Protein AF-A0A8H5Z9W5-F1 (afdb_monomer)

Nearest PDB structures (foldseek):
  5or6-assembly1_A  TM=2.231E-01  e=4.286E-01  Arabidopsis thaliana
  5zch-assembly2_D  TM=1.688E-01  e=6.849E-01  Oryza sativa Japonica Group

Structure (mmCIF, N/CA/C/O backbone):
data_AF-A0A8H5Z9W5-F1
#
_entry.id   AF-A0A8H5Z9W5-F1
#
loop_
_atom_site.group_PDB
_atom_site.id
_atom_site.type_symbol
_atom_site.label_atom_id
_atom_site.label_alt_id
_atom_site.label_comp_id
_atom_site.label_asym_id
_atom_site.label_entity_id
_atom_site.label_seq_id
_atom_site.pdbx_PDB_ins_code
_atom_site.Cartn_x
_atom_site.Cartn_y
_atom_site.Cartn_z
_atom_site.occupancy
_atom_site.B_iso_or_equiv
_atom_site.auth_seq_id
_atom_site.auth_comp_id
_atom_site.auth_asym_id
_atom_site.auth_atom_id
_atom_site.pdbx_PDB_model_num
ATOM 1 N N . ILE A 1 1 ? 26.592 30.871 38.970 1.00 37.81 1 ILE A N 1
ATOM 2 C CA . ILE A 1 1 ? 26.339 29.811 37.970 1.00 37.81 1 ILE A CA 1
ATOM 3 C C . ILE A 1 1 ? 24.846 29.545 38.031 1.00 37.81 1 ILE A C 1
ATOM 5 O O . ILE A 1 1 ? 24.392 28.977 39.015 1.00 37.81 1 ILE A O 1
ATOM 9 N N . SER A 1 2 ? 24.092 30.091 37.081 1.00 35.56 2 SER A N 1
ATOM 10 C CA . SER A 1 2 ? 22.647 29.867 36.955 1.00 35.56 2 SER A CA 1
ATOM 11 C C . SER A 1 2 ? 22.430 28.723 35.964 1.00 35.56 2 SER A C 1
ATOM 13 O O . SER A 1 2 ? 23.105 28.729 34.932 1.00 35.56 2 SER A O 1
ATOM 15 N N . PRO A 1 3 ? 21.540 27.755 36.228 1.00 44.38 3 PRO A N 1
ATOM 16 C CA . PRO A 1 3 ? 21.129 26.809 35.208 1.00 44.38 3 PRO A CA 1
ATOM 17 C C . PRO A 1 3 ? 20.061 27.485 34.345 1.00 44.38 3 PRO A C 1
ATOM 19 O O . PRO A 1 3 ? 18.983 27.827 34.822 1.00 44.38 3 PRO A O 1
ATOM 22 N N . THR A 1 4 ? 20.398 27.748 33.087 1.00 42.62 4 THR A N 1
ATOM 23 C CA . THR A 1 4 ? 19.441 28.201 32.079 1.00 42.62 4 THR A CA 1
ATOM 24 C C . THR A 1 4 ? 18.595 27.002 31.664 1.00 42.62 4 THR A C 1
ATOM 26 O O . THR A 1 4 ? 19.113 26.061 31.059 1.00 42.62 4 THR A O 1
ATOM 29 N N . ASP A 1 5 ? 17.308 27.043 32.007 1.00 38.12 5 ASP A N 1
ATOM 30 C CA . ASP A 1 5 ? 16.298 26.094 31.550 1.00 38.12 5 ASP A CA 1
ATOM 31 C C . ASP A 1 5 ? 16.303 26.014 30.021 1.00 38.12 5 ASP A C 1
ATOM 33 O O . ASP A 1 5 ? 16.057 26.986 29.302 1.00 38.12 5 ASP A O 1
ATOM 37 N N . SER A 1 6 ? 16.616 24.821 29.529 1.00 40.47 6 SER A N 1
ATOM 38 C CA . SER A 1 6 ? 16.527 24.470 28.121 1.00 40.47 6 SER A CA 1
ATOM 39 C C . SER A 1 6 ? 15.067 24.167 27.799 1.00 40.47 6 SER A C 1
ATOM 41 O O . SER A 1 6 ? 14.609 23.043 27.982 1.00 40.47 6 SER A O 1
ATOM 43 N N . ASN A 1 7 ? 14.329 25.167 27.314 1.00 42.28 7 ASN A N 1
ATOM 44 C CA . ASN A 1 7 ? 13.066 24.935 26.613 1.00 42.28 7 ASN A CA 1
ATOM 45 C C . ASN A 1 7 ? 13.372 24.250 25.271 1.00 42.28 7 ASN A C 1
ATOM 47 O O . ASN A 1 7 ? 13.506 24.902 24.236 1.00 42.28 7 ASN A O 1
ATOM 51 N N . LEU A 1 8 ? 13.527 22.926 25.303 1.00 38.31 8 LEU A N 1
ATOM 52 C CA . LEU A 1 8 ? 13.390 22.086 24.118 1.00 38.31 8 LEU A CA 1
ATOM 53 C C . LEU A 1 8 ? 11.927 22.172 23.658 1.00 38.31 8 LEU A C 1
ATOM 55 O O . LEU A 1 8 ? 11.036 21.997 24.492 1.00 38.31 8 LEU A O 1
ATOM 59 N N . PRO A 1 9 ? 11.647 22.442 22.371 1.00 37.47 9 PRO A N 1
ATOM 60 C CA . PRO A 1 9 ? 10.286 22.362 21.870 1.00 37.47 9 PRO A CA 1
ATOM 61 C C . PRO A 1 9 ? 9.789 20.933 22.081 1.00 37.47 9 PRO A C 1
ATOM 63 O O . PRO A 1 9 ? 10.407 19.970 21.624 1.00 37.47 9 PRO A O 1
ATOM 66 N N . THR A 1 10 ? 8.687 20.808 22.814 1.00 37.19 10 THR A N 1
ATOM 67 C CA . THR A 1 10 ? 7.914 19.580 22.937 1.00 37.19 10 THR A CA 1
ATOM 68 C C . THR A 1 10 ? 7.658 19.042 21.535 1.00 37.19 10 THR A C 1
ATOM 70 O O . THR A 1 10 ? 7.030 19.708 20.711 1.00 37.19 10 THR A O 1
ATOM 73 N N . VAL A 1 11 ? 8.185 17.848 21.252 1.00 42.19 11 VAL A N 1
ATOM 74 C CA . VAL A 1 11 ? 7.824 17.066 20.069 1.00 42.19 11 VAL A CA 1
ATOM 75 C C . VAL A 1 11 ? 6.311 16.897 20.138 1.00 42.19 11 VAL A C 1
ATOM 77 O O . VAL A 1 11 ? 5.811 16.181 21.000 1.00 42.19 11 VAL A O 1
ATOM 80 N N . GLN A 1 12 ? 5.575 17.639 19.311 1.00 46.12 12 GLN A N 1
ATOM 81 C CA . GLN A 1 12 ? 4.134 17.461 19.201 1.00 46.12 12 GLN A CA 1
ATOM 82 C C . GLN A 1 12 ? 3.901 16.022 18.743 1.00 46.12 12 GLN A C 1
ATOM 84 O O . GLN A 1 12 ? 4.407 15.624 17.691 1.00 46.12 12 GLN A O 1
ATOM 89 N N . GLU A 1 13 ? 3.195 15.239 19.560 1.00 54.56 13 GLU A N 1
ATOM 90 C CA . GLU A 1 13 ? 2.749 13.899 19.194 1.00 54.56 13 GLU A CA 1
ATOM 91 C C . GLU A 1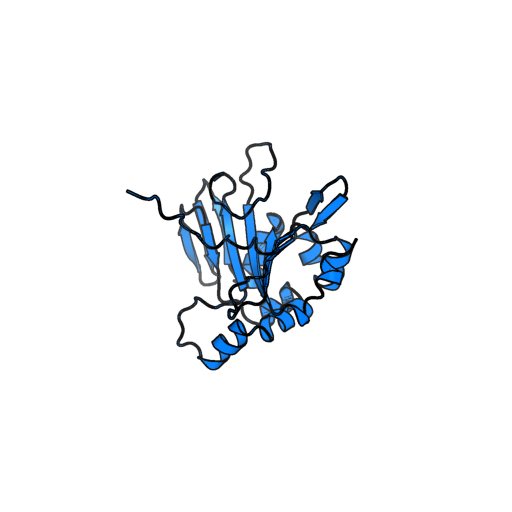 13 ? 1.988 14.012 17.872 1.00 54.56 13 GLU A C 1
ATOM 93 O O . GLU A 1 13 ? 0.955 14.678 17.777 1.00 54.56 13 GLU A O 1
ATOM 98 N N . GLN A 1 14 ? 2.559 13.441 16.812 1.00 62.88 14 GLN A N 1
ATOM 99 C CA . GLN A 1 14 ? 1.908 13.431 15.512 1.00 62.88 14 GLN A CA 1
ATOM 100 C C . GLN A 1 14 ? 0.637 12.590 15.644 1.00 62.88 14 GLN A C 1
ATOM 102 O O . GLN A 1 14 ? 0.718 11.482 16.178 1.00 62.88 14 GLN A O 1
ATOM 107 N N . PRO A 1 15 ? -0.528 13.066 15.178 1.00 70.12 15 PRO A N 1
ATOM 108 C CA . PRO A 1 15 ? -1.736 12.264 15.236 1.00 70.12 15 PRO A CA 1
ATOM 109 C C . PRO A 1 15 ? -1.536 11.009 14.379 1.00 70.12 15 PRO A C 1
ATOM 111 O O . PRO A 1 15 ? -1.375 11.087 13.158 1.00 70.12 15 PRO A O 1
ATOM 114 N N . VAL A 1 16 ? -1.505 9.854 15.046 1.00 78.50 16 VAL A N 1
ATOM 115 C CA . VAL A 1 16 ? -1.477 8.532 14.420 1.00 78.50 16 VAL A CA 1
ATOM 116 C C . VAL A 1 16 ? -2.862 7.926 14.576 1.00 78.50 16 VAL A C 1
ATOM 118 O O . VAL A 1 16 ? -3.346 7.729 15.689 1.00 78.50 16 VAL A O 1
ATOM 121 N N . LEU A 1 17 ? -3.501 7.625 13.454 1.00 84.69 17 LEU A N 1
ATOM 122 C CA . LEU A 1 17 ? -4.724 6.836 13.424 1.00 84.69 17 LEU A CA 1
ATOM 123 C C . LEU A 1 17 ? -4.331 5.385 13.185 1.00 84.69 17 LEU A C 1
ATOM 125 O O . LEU A 1 17 ? -3.592 5.095 12.248 1.00 84.69 17 LEU A O 1
ATOM 129 N N . GLN A 1 18 ? -4.793 4.475 14.034 1.00 88.00 18 GLN A N 1
ATOM 130 C CA . GLN A 1 18 ? -4.463 3.056 13.942 1.00 88.00 18 GLN A CA 1
ATOM 131 C C . GLN A 1 18 ? -5.731 2.218 13.902 1.00 88.00 18 GLN A C 1
ATOM 133 O O . GLN A 1 18 ? -6.718 2.544 14.559 1.00 88.00 18 GLN A O 1
ATOM 138 N N . ASN A 1 19 ? -5.647 1.098 13.192 1.00 89.50 19 ASN A N 1
ATOM 139 C CA . ASN A 1 19 ? -6.651 0.046 13.144 1.00 89.50 19 ASN A CA 1
ATOM 140 C C . ASN A 1 19 ? -7.968 0.526 12.515 1.00 89.50 19 ASN A C 1
ATOM 142 O O . ASN A 1 19 ? -8.923 0.878 13.207 1.00 89.50 19 ASN A O 1
ATOM 146 N N . ALA A 1 20 ? -8.007 0.532 11.182 1.00 90.06 20 ALA A N 1
ATOM 147 C CA . ALA A 1 20 ? -9.186 0.912 10.406 1.00 90.06 20 ALA A CA 1
ATOM 148 C C . ALA A 1 20 ? -10.346 -0.080 10.601 1.00 90.06 20 ALA A C 1
ATOM 150 O O . ALA A 1 20 ? -10.139 -1.275 10.843 1.00 90.06 20 ALA A O 1
ATOM 151 N N . SER A 1 21 ? -11.584 0.395 10.465 1.00 92.88 21 SER A N 1
ATOM 152 C CA . SER A 1 21 ? -12.754 -0.475 10.582 1.00 92.88 21 SER A CA 1
ATOM 153 C C . SER A 1 21 ? -12.892 -1.377 9.355 1.00 92.88 21 SER A C 1
ATOM 155 O O . SER A 1 21 ? -12.581 -0.989 8.225 1.00 92.88 21 SER A O 1
ATOM 157 N N . LEU A 1 22 ? -13.397 -2.599 9.555 1.00 93.19 22 LEU A N 1
ATOM 158 C CA . LEU A 1 2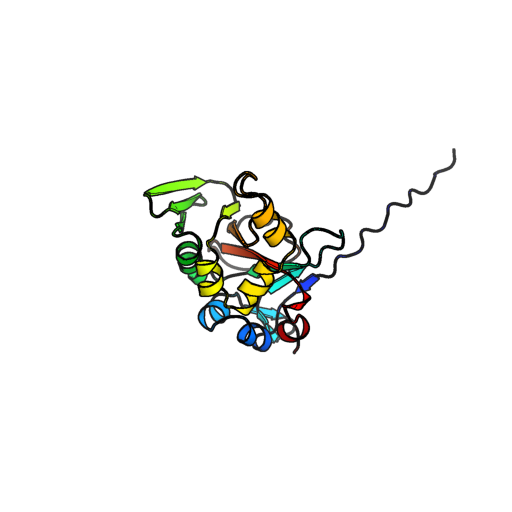2 ? -13.610 -3.528 8.439 1.00 93.19 22 LEU A CA 1
ATOM 159 C C . LEU A 1 22 ? -14.647 -2.997 7.439 1.00 93.19 22 LEU A C 1
ATOM 161 O O . LEU A 1 22 ? -14.526 -3.236 6.241 1.00 93.19 22 LEU A O 1
ATOM 165 N N . GLN A 1 23 ? -15.648 -2.250 7.913 1.00 91.50 23 GLN A N 1
ATOM 166 C CA . GLN A 1 23 ? -16.633 -1.610 7.038 1.00 91.50 23 GLN A CA 1
ATOM 167 C C . GLN A 1 23 ? -16.026 -0.459 6.234 1.00 91.50 23 GLN A C 1
ATOM 169 O O . GLN A 1 23 ? -16.391 -0.259 5.075 1.00 91.50 23 GLN A O 1
ATOM 174 N N . GLY A 1 24 ? -15.102 0.290 6.837 1.00 90.06 24 GLY A N 1
ATOM 175 C CA . GLY A 1 24 ? -14.430 1.402 6.186 1.00 90.06 24 GLY A CA 1
ATOM 176 C C . GLY A 1 24 ? -13.545 0.956 5.034 1.00 90.06 24 GLY A C 1
ATOM 177 O O . GLY A 1 24 ? -13.632 1.513 3.940 1.00 90.06 24 GLY A O 1
ATOM 178 N N . ILE A 1 25 ? -12.755 -0.102 5.236 1.00 91.31 25 ILE A N 1
ATOM 179 C CA . ILE A 1 25 ? -11.833 -0.585 4.199 1.00 91.31 25 ILE A CA 1
ATOM 180 C C . ILE A 1 25 ? -12.558 -1.127 2.962 1.00 91.31 25 ILE A C 1
ATOM 182 O O . ILE A 1 25 ? -12.046 -0.957 1.865 1.00 91.31 25 ILE A O 1
ATOM 186 N N . VAL A 1 26 ? -13.765 -1.691 3.096 1.00 91.81 26 VAL A N 1
ATOM 187 C CA . VAL A 1 26 ? -14.557 -2.216 1.960 1.00 91.81 26 VAL A CA 1
ATOM 188 C C . VAL A 1 26 ? -15.041 -1.103 1.023 1.00 91.81 26 VAL A C 1
ATOM 190 O O . VAL A 1 26 ? -15.362 -1.357 -0.134 1.00 91.81 26 VAL A O 1
ATOM 193 N N . LYS A 1 27 ? -15.090 0.147 1.499 1.00 89.62 27 LYS A N 1
ATOM 194 C CA . LYS A 1 27 ? -15.449 1.305 0.666 1.00 89.62 27 LYS A CA 1
ATOM 195 C C . LYS A 1 27 ? -14.294 1.789 -0.213 1.00 89.62 27 LYS A C 1
ATOM 197 O O . LYS A 1 27 ? -14.529 2.604 -1.095 1.00 89.62 27 LYS A O 1
ATOM 202 N N . ILE A 1 28 ? -13.068 1.354 0.073 1.00 87.50 28 ILE A N 1
ATOM 203 C CA . ILE A 1 28 ? -11.841 1.885 -0.539 1.00 87.50 28 ILE A CA 1
ATOM 204 C C . ILE A 1 28 ? -11.084 0.796 -1.283 1.00 87.50 28 ILE A C 1
ATOM 206 O O . ILE A 1 28 ? -10.588 1.023 -2.381 1.00 87.50 28 ILE A O 1
ATOM 210 N N . PHE A 1 29 ? -10.990 -0.377 -0.673 1.00 90.00 29 PHE A N 1
ATOM 211 C CA . PHE A 1 29 ? -10.269 -1.519 -1.190 1.00 90.00 29 PHE A CA 1
ATOM 212 C C . PHE A 1 29 ? -11.240 -2.534 -1.776 1.00 90.00 29 PHE A C 1
ATOM 214 O O . PHE A 1 29 ? -12.366 -2.704 -1.303 1.00 90.00 29 PHE A O 1
ATOM 221 N N . ASP A 1 30 ? -10.781 -3.242 -2.802 1.00 90.75 30 ASP A N 1
ATOM 222 C CA . ASP A 1 30 ? -11.522 -4.373 -3.333 1.00 90.75 30 ASP A CA 1
ATOM 223 C C . ASP A 1 30 ? -11.489 -5.575 -2.369 1.00 90.75 30 ASP A C 1
ATOM 225 O O . ASP A 1 30 ? -10.770 -5.610 -1.366 1.00 90.75 30 ASP A O 1
ATOM 229 N N . ALA A 1 31 ? -12.273 -6.607 -2.689 1.00 91.75 31 ALA A N 1
ATOM 230 C CA . ALA A 1 31 ? -12.357 -7.807 -1.863 1.00 91.75 31 ALA A CA 1
ATOM 231 C C . ALA A 1 31 ? -11.003 -8.520 -1.694 1.00 91.75 31 ALA A C 1
ATOM 233 O O . ALA A 1 31 ? -10.776 -9.165 -0.669 1.00 91.75 31 ALA A O 1
ATOM 234 N N . TYR A 1 32 ? -10.113 -8.425 -2.686 1.00 90.69 32 TYR A N 1
ATOM 235 C CA . TYR A 1 32 ? -8.790 -9.030 -2.610 1.00 90.69 32 TYR A CA 1
ATOM 236 C C . TYR A 1 32 ? -7.940 -8.315 -1.553 1.00 90.69 32 TYR A C 1
ATOM 238 O O . TYR A 1 32 ? -7.477 -8.955 -0.607 1.00 90.69 32 TYR A O 1
ATOM 246 N N . MET A 1 33 ? -7.812 -6.992 -1.648 1.00 90.56 33 MET A N 1
ATOM 247 C CA . MET A 1 33 ? -7.059 -6.175 -0.699 1.00 90.56 33 MET A CA 1
ATOM 248 C C . MET A 1 33 ? -7.659 -6.232 0.706 1.00 90.56 33 MET A C 1
ATOM 250 O O . MET A 1 33 ? -6.915 -6.387 1.672 1.00 90.56 33 MET A O 1
ATOM 254 N N . CYS A 1 34 ? -8.989 -6.216 0.848 1.00 92.31 34 CYS A N 1
ATOM 255 C CA . CYS A 1 34 ? -9.638 -6.379 2.153 1.00 92.31 34 CYS A CA 1
ATOM 256 C C . CYS A 1 34 ? -9.290 -7.702 2.848 1.00 92.31 34 CYS A C 1
ATOM 258 O O . CYS A 1 34 ? -9.277 -7.764 4.077 1.00 92.31 34 CYS A O 1
ATOM 260 N N . ASN A 1 35 ? -9.039 -8.763 2.078 1.00 92.00 35 ASN A N 1
ATOM 261 C CA . ASN A 1 35 ? -8.616 -10.050 2.622 1.00 92.00 35 ASN A CA 1
ATOM 262 C C . ASN A 1 35 ? -7.104 -10.106 2.853 1.00 92.00 35 ASN A C 1
ATOM 264 O O . ASN A 1 35 ? -6.669 -10.740 3.812 1.00 92.00 35 ASN A O 1
ATOM 268 N N . ALA A 1 36 ? -6.315 -9.464 1.987 1.00 90.31 36 ALA A N 1
ATOM 269 C CA . ALA A 1 36 ? -4.862 -9.430 2.093 1.00 90.31 36 ALA A CA 1
ATOM 270 C C . ALA A 1 36 ? -4.389 -8.609 3.300 1.00 90.31 36 ALA A C 1
ATOM 272 O O . ALA A 1 36 ? -3.383 -8.959 3.906 1.00 90.31 36 ALA A O 1
ATOM 273 N N . ILE A 1 37 ? -5.103 -7.547 3.678 1.00 90.25 37 ILE A N 1
ATOM 274 C CA . ILE A 1 37 ? -4.770 -6.736 4.856 1.00 90.25 37 ILE A CA 1
ATOM 275 C C . ILE A 1 37 ? -4.967 -7.565 6.130 1.00 90.25 37 ILE A C 1
ATOM 277 O O . ILE A 1 37 ? -6.019 -8.175 6.347 1.00 90.25 37 ILE A O 1
ATOM 281 N N . ARG A 1 38 ? -3.946 -7.579 6.991 1.00 91.75 38 ARG A N 1
ATOM 282 C CA . ARG A 1 38 ? -3.959 -8.311 8.258 1.00 91.75 38 ARG A CA 1
ATOM 283 C C . ARG A 1 38 ? -5.078 -7.787 9.155 1.00 91.75 38 ARG A C 1
ATOM 285 O O . ARG A 1 38 ? -5.354 -6.589 9.217 1.00 91.75 38 ARG A O 1
ATOM 292 N N . ARG A 1 39 ? -5.726 -8.702 9.875 1.00 91.75 39 ARG A N 1
ATOM 293 C CA . ARG A 1 39 ? -6.727 -8.365 10.891 1.00 91.75 39 ARG A CA 1
ATOM 294 C C . ARG A 1 39 ? -6.097 -8.419 12.272 1.00 91.75 39 ARG A C 1
ATOM 296 O O . ARG A 1 39 ? -5.375 -9.360 12.584 1.00 91.75 39 ARG A O 1
ATOM 303 N N . VAL A 1 40 ? -6.414 -7.434 13.096 1.00 89.06 40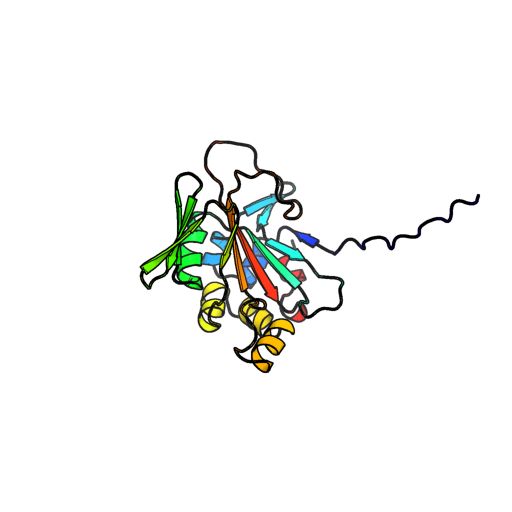 VAL A N 1
ATOM 304 C CA . VAL A 1 40 ? -5.977 -7.335 14.490 1.00 89.06 40 VAL A CA 1
ATOM 305 C C . VAL A 1 40 ? -7.194 -7.257 15.398 1.00 89.06 40 VAL A C 1
ATOM 307 O O . VAL A 1 40 ? -8.233 -6.721 15.014 1.00 89.06 40 VAL A O 1
ATOM 310 N N . ASN A 1 41 ? -7.080 -7.825 16.596 1.00 88.62 41 ASN A N 1
ATOM 311 C CA . ASN A 1 41 ? -8.119 -7.720 17.612 1.00 88.62 41 ASN A CA 1
ATOM 312 C C . ASN A 1 41 ? -7.779 -6.551 18.542 1.00 88.62 41 ASN A C 1
ATOM 314 O O . ASN A 1 41 ? -6.727 -6.561 19.179 1.00 88.62 41 ASN A O 1
ATOM 318 N N . VAL A 1 42 ? -8.654 -5.550 18.590 1.00 87.19 42 VAL A N 1
ATOM 319 C CA . VAL A 1 42 ? -8.519 -4.360 19.432 1.00 87.19 42 VAL A CA 1
ATOM 320 C C . VAL A 1 42 ? -9.778 -4.269 20.278 1.00 87.19 42 VAL A C 1
ATOM 322 O O . VAL A 1 42 ? -10.873 -4.149 19.736 1.00 87.19 42 VAL A O 1
ATOM 325 N N . ASP A 1 43 ? -9.626 -4.374 21.597 1.00 89.31 43 ASP A N 1
ATOM 326 C CA . ASP A 1 43 ? -10.732 -4.312 22.563 1.00 89.31 43 ASP A CA 1
ATOM 327 C C . ASP A 1 43 ? -11.884 -5.301 22.280 1.00 89.31 43 ASP A C 1
ATOM 329 O O . ASP A 1 43 ? -13.052 -5.026 22.546 1.00 89.31 43 ASP A O 1
ATOM 333 N N . GLY A 1 44 ? -11.561 -6.484 21.742 1.00 88.44 44 GLY A N 1
ATOM 334 C CA . GLY A 1 44 ? -12.541 -7.519 21.397 1.00 88.44 44 GLY A CA 1
ATOM 335 C C . GLY A 1 44 ? -13.161 -7.363 20.005 1.00 88.44 44 GLY A C 1
ATOM 336 O O . GLY A 1 44 ? -13.927 -8.231 19.584 1.00 88.44 44 GLY A O 1
ATOM 337 N N . GLU A 1 45 ? -12.814 -6.306 19.270 1.00 90.19 45 GLU A N 1
ATOM 338 C CA . GLU A 1 45 ? -13.286 -6.035 17.916 1.00 90.19 45 GLU A CA 1
ATOM 339 C C . GLU A 1 45 ? -12.207 -6.368 16.874 1.00 90.19 45 GLU A C 1
ATOM 341 O O . GLU A 1 45 ? -11.036 -6.013 17.015 1.00 90.19 45 GLU A O 1
ATOM 346 N N . SER A 1 46 ? -12.598 -7.040 15.787 1.00 92.00 46 SER A N 1
ATOM 347 C CA . SER A 1 46 ? -11.700 -7.276 14.653 1.00 92.00 46 SER A CA 1
ATOM 348 C C . SER A 1 46 ? -11.593 -6.013 13.798 1.00 92.00 46 SER A C 1
ATOM 350 O O . SER A 1 46 ? -12.585 -5.574 13.220 1.00 92.00 46 SER A O 1
ATOM 352 N N . LYS A 1 47 ? -10.377 -5.491 13.637 1.00 92.94 47 LYS A N 1
ATOM 353 C CA . LYS A 1 47 ? -10.053 -4.316 12.815 1.00 92.94 47 LYS A CA 1
ATOM 354 C C . LYS A 1 47 ? -8.986 -4.645 11.776 1.00 92.94 47 LYS A C 1
ATOM 356 O O . LYS A 1 47 ? -8.300 -5.661 11.882 1.00 92.94 47 LYS A O 1
ATOM 361 N N . ALA A 1 48 ? -8.870 -3.815 10.748 1.00 91.62 48 ALA A N 1
ATOM 362 C CA . ALA A 1 48 ? -7.829 -3.931 9.736 1.00 91.62 48 ALA A CA 1
ATOM 363 C C . ALA A 1 48 ? -6.548 -3.248 10.223 1.00 91.62 48 ALA A C 1
ATOM 365 O O . ALA A 1 48 ? -6.606 -2.122 10.713 1.00 91.62 48 ALA A O 1
ATOM 366 N N . ALA A 1 49 ? -5.397 -3.896 10.053 1.00 91.31 49 ALA A N 1
ATOM 367 C CA . ALA A 1 49 ? -4.081 -3.391 10.439 1.00 91.31 49 ALA A CA 1
ATOM 368 C C . ALA A 1 49 ? -3.579 -2.317 9.456 1.00 91.31 49 ALA A C 1
ATOM 370 O O . ALA A 1 49 ? -2.582 -2.474 8.755 1.00 91.31 49 ALA A O 1
ATOM 371 N N . ILE A 1 50 ? -4.323 -1.216 9.385 1.00 87.69 50 ILE A N 1
ATOM 372 C CA . ILE A 1 50 ? -3.972 -0.010 8.644 1.00 87.69 50 ILE A CA 1
ATOM 373 C C . ILE A 1 50 ? -3.676 1.080 9.662 1.00 87.69 50 ILE A C 1
ATOM 375 O O . ILE A 1 50 ? -4.433 1.270 10.616 1.00 87.69 50 ILE A O 1
ATOM 379 N N . SER A 1 51 ? -2.594 1.815 9.446 1.00 85.88 51 SER A N 1
ATOM 380 C CA . SER A 1 51 ? -2.300 3.036 10.186 1.00 85.88 51 SER A CA 1
ATOM 381 C C . SER A 1 51 ? -2.125 4.213 9.239 1.00 85.88 51 SER A C 1
ATOM 383 O O . SER A 1 51 ? -1.734 4.055 8.085 1.00 85.88 51 SER A O 1
ATOM 385 N N . MET A 1 52 ? -2.447 5.405 9.720 1.00 83.44 52 MET A N 1
ATOM 386 C CA . MET A 1 52 ? -2.272 6.659 9.006 1.00 83.44 52 MET A CA 1
ATOM 387 C C . MET A 1 52 ? -1.539 7.635 9.914 1.00 83.44 52 MET A C 1
ATOM 389 O O . MET A 1 52 ? -1.927 7.843 11.062 1.00 83.44 52 MET A O 1
ATOM 393 N N . ILE A 1 53 ? -0.480 8.237 9.386 1.00 83.44 53 ILE A N 1
ATOM 394 C CA . ILE A 1 53 ? 0.309 9.268 10.056 1.00 83.44 53 ILE A CA 1
ATOM 395 C C . ILE A 1 53 ? 0.145 10.557 9.261 1.00 83.44 53 ILE A C 1
ATOM 397 O O . ILE A 1 53 ? 0.307 10.554 8.039 1.00 83.44 53 ILE A O 1
ATOM 401 N N . PHE A 1 54 ? -0.143 11.656 9.955 1.00 81.19 54 PHE A N 1
ATOM 402 C CA . PHE A 1 54 ? -0.242 12.991 9.366 1.00 81.19 54 PHE A CA 1
ATOM 403 C C . PHE A 1 54 ? 0.980 13.804 9.793 1.00 81.19 54 PHE A C 1
ATOM 405 O O . PHE A 1 54 ? 1.066 14.233 10.950 1.00 81.19 54 PHE A O 1
ATOM 412 N N . PRO A 1 55 ? 1.977 13.979 8.910 1.00 74.19 55 PRO A N 1
ATOM 413 C CA . PRO A 1 55 ? 3.201 14.664 9.281 1.00 74.19 55 PRO A CA 1
ATOM 414 C C . PRO A 1 55 ? 2.916 16.140 9.596 1.00 74.19 55 PRO A C 1
ATOM 416 O O . PRO A 1 55 ? 2.521 16.901 8.722 1.00 74.19 55 PRO A O 1
ATOM 419 N N . GLY A 1 56 ? 3.191 16.582 10.827 1.00 67.00 56 GLY A N 1
ATOM 420 C CA . GLY A 1 56 ? 3.032 17.993 11.229 1.00 67.00 56 GLY A CA 1
ATOM 421 C C . GLY A 1 56 ? 3.998 18.986 10.557 1.00 67.00 56 GLY A C 1
ATOM 422 O O . GLY A 1 56 ? 3.924 20.186 10.797 1.00 67.00 56 GLY A O 1
ATOM 423 N N . TRP A 1 57 ? 4.914 18.506 9.713 1.00 62.69 57 TRP A N 1
ATOM 424 C CA . TRP A 1 57 ? 6.036 19.269 9.161 1.00 62.69 57 TRP A CA 1
ATOM 425 C C . TRP A 1 57 ? 5.729 19.884 7.786 1.00 62.69 57 TRP A C 1
ATOM 427 O O . TRP A 1 57 ? 6.589 19.819 6.919 1.00 62.69 57 TRP A O 1
ATOM 437 N N . GLY A 1 58 ? 4.519 20.412 7.545 1.00 60.59 58 GLY A N 1
ATOM 438 C CA . GLY A 1 58 ? 4.173 21.242 6.367 1.00 60.59 58 GLY A CA 1
ATOM 439 C C . GLY A 1 58 ? 4.808 20.838 5.022 1.00 60.59 58 GLY A C 1
ATOM 440 O O . GLY A 1 58 ? 5.303 21.700 4.296 1.00 60.59 58 GLY A O 1
ATOM 441 N N . GLY A 1 59 ? 4.882 19.532 4.741 1.00 70.50 59 GLY A N 1
ATOM 442 C CA . GLY A 1 59 ? 5.703 18.954 3.677 1.00 70.50 59 GLY A CA 1
ATOM 443 C C . GLY A 1 59 ? 4.906 18.579 2.429 1.00 70.50 59 GLY A C 1
ATOM 444 O O . GLY A 1 59 ? 3.734 18.899 2.296 1.00 70.50 59 GLY A O 1
ATOM 445 N N . LEU A 1 60 ? 5.543 17.856 1.504 1.00 71.50 60 LEU A N 1
ATOM 446 C CA . LEU A 1 60 ? 4.894 17.365 0.274 1.00 71.50 60 LEU A CA 1
ATOM 447 C C . LEU A 1 60 ? 3.947 16.174 0.496 1.00 71.50 60 LEU A C 1
ATOM 449 O O . LEU A 1 60 ? 3.302 15.719 -0.448 1.00 71.50 60 LEU A O 1
ATOM 453 N N . VAL A 1 61 ? 3.929 15.638 1.715 1.00 71.75 61 VAL A N 1
ATOM 454 C CA . VAL A 1 61 ? 3.165 14.461 2.116 1.00 71.75 61 VAL A CA 1
ATOM 455 C C . VAL A 1 61 ? 2.136 14.898 3.144 1.00 71.75 61 VAL A C 1
ATOM 457 O O . VAL A 1 61 ? 2.505 15.242 4.267 1.00 71.75 61 VAL A O 1
ATOM 460 N N . ASP A 1 62 ? 0.863 14.831 2.767 1.00 76.38 62 ASP A N 1
ATOM 461 C CA . ASP A 1 62 ? -0.249 15.150 3.665 1.00 76.38 62 ASP A CA 1
ATOM 462 C C . ASP A 1 62 ? -0.544 13.981 4.616 1.00 76.38 62 ASP A C 1
ATOM 464 O O . ASP A 1 62 ? -0.864 14.175 5.789 1.00 76.38 62 ASP A O 1
ATOM 468 N N . CYS A 1 63 ? -0.404 12.748 4.119 1.00 79.56 63 CYS A N 1
ATOM 469 C CA . CYS A 1 63 ? -0.587 11.533 4.895 1.00 79.56 63 CYS A CA 1
ATOM 470 C C . CYS A 1 63 ? 0.297 10.390 4.397 1.00 79.56 63 CYS A C 1
ATOM 472 O O . CYS A 1 63 ? 0.475 10.187 3.192 1.00 79.56 63 CYS A O 1
ATOM 474 N N . LEU A 1 64 ? 0.811 9.627 5.358 1.00 80.06 64 LEU A N 1
ATOM 475 C CA . LEU A 1 64 ? 1.409 8.319 5.158 1.00 80.06 64 LEU A CA 1
ATOM 476 C C . LEU A 1 64 ? 0.440 7.251 5.668 1.00 80.06 64 LEU A C 1
ATOM 478 O O . LEU A 1 64 ? 0.250 7.117 6.875 1.00 80.06 64 LEU A O 1
ATOM 482 N N . MET A 1 65 ? -0.133 6.471 4.758 1.00 83.50 65 MET A N 1
ATOM 483 C CA . MET A 1 65 ? -0.906 5.276 5.079 1.00 83.50 65 MET A CA 1
ATOM 484 C C . MET A 1 65 ? 0.011 4.054 5.036 1.00 83.50 65 MET A C 1
ATOM 486 O O . MET A 1 65 ? 0.789 3.892 4.103 1.00 83.50 65 MET A O 1
ATOM 490 N N . SER A 1 66 ? -0.062 3.203 6.049 1.00 85.00 66 SER A N 1
ATOM 491 C CA . SER A 1 66 ? 0.707 1.967 6.175 1.00 85.00 66 SER A CA 1
ATOM 492 C C . SER A 1 66 ? -0.258 0.800 6.330 1.00 85.00 66 SER A C 1
ATOM 494 O O . SER A 1 66 ? -1.079 0.814 7.245 1.00 85.00 66 SER A O 1
ATOM 496 N N . LEU A 1 67 ? -0.183 -0.182 5.436 1.00 86.81 67 LEU A N 1
ATOM 497 C CA . LEU A 1 67 ? -1.004 -1.392 5.474 1.00 86.81 67 LEU A CA 1
ATOM 498 C C . LEU A 1 67 ? -0.104 -2.564 5.842 1.00 86.81 67 LEU A C 1
ATOM 500 O O . LEU A 1 67 ? 0.871 -2.807 5.135 1.00 86.81 67 LEU A O 1
ATOM 504 N N . ASP A 1 68 ? -0.454 -3.285 6.901 1.00 86.88 68 ASP A N 1
ATOM 505 C CA . ASP A 1 68 ? 0.162 -4.565 7.240 1.00 86.88 68 ASP A CA 1
ATOM 506 C C . ASP A 1 68 ? -0.594 -5.680 6.503 1.00 86.88 68 ASP A C 1
ATOM 508 O O . ASP A 1 68 ? -1.824 -5.781 6.599 1.00 86.88 68 ASP A O 1
ATOM 512 N N . VAL A 1 69 ? 0.115 -6.484 5.712 1.00 84.44 69 VAL A N 1
ATOM 513 C CA . VAL A 1 69 ? -0.482 -7.506 4.837 1.00 84.44 69 VAL A CA 1
ATOM 514 C C . VAL A 1 69 ? -0.118 -8.926 5.269 1.00 84.44 69 VAL A C 1
ATOM 516 O O . VAL A 1 69 ? 0.924 -9.196 5.857 1.00 84.44 69 VAL A O 1
ATOM 519 N N . CYS A 1 70 ? -1.015 -9.867 4.989 1.00 83.31 70 CYS A N 1
ATOM 520 C CA . CYS A 1 70 ? -0.800 -11.287 5.223 1.00 83.31 70 CYS A CA 1
ATOM 521 C C . CYS A 1 70 ? 0.265 -11.841 4.270 1.00 83.31 70 CYS A C 1
ATOM 523 O O . CYS A 1 70 ? 0.311 -11.453 3.104 1.00 83.31 70 CYS A O 1
ATOM 525 N N . GLU A 1 71 ? 1.022 -12.839 4.729 1.00 77.00 71 GLU A N 1
ATOM 526 C CA . GLU A 1 71 ? 2.094 -13.491 3.961 1.00 77.00 71 GLU A CA 1
ATOM 527 C C . GLU A 1 71 ? 1.648 -13.959 2.568 1.00 77.00 71 GLU A C 1
ATOM 529 O O . GLU A 1 71 ? 2.281 -13.664 1.558 1.00 77.00 71 GLU A O 1
ATOM 534 N N . TRP A 1 72 ? 0.490 -14.615 2.476 1.00 81.81 72 TRP A N 1
ATOM 535 C CA . TRP A 1 72 ? -0.044 -15.071 1.189 1.00 81.81 72 TRP A CA 1
ATOM 536 C C . TRP A 1 72 ? -0.348 -13.914 0.221 1.00 81.81 72 TRP A C 1
ATOM 538 O O . TRP A 1 72 ? -0.260 -14.080 -0.998 1.00 81.81 72 TRP A O 1
ATOM 548 N N . GLY A 1 73 ? -0.707 -12.740 0.752 1.00 81.38 73 GLY A N 1
ATOM 549 C CA . GLY A 1 73 ? -0.987 -11.543 -0.034 1.00 81.38 73 GLY A CA 1
ATOM 550 C C . GLY A 1 73 ? 0.283 -10.955 -0.641 1.00 81.38 73 GLY A C 1
ATOM 551 O O . GLY A 1 73 ? 0.227 -10.338 -1.700 1.00 81.38 73 GLY A O 1
ATOM 552 N N . ILE A 1 74 ? 1.437 -11.200 -0.025 1.00 78.88 74 ILE A N 1
ATOM 553 C CA . ILE A 1 74 ? 2.724 -10.616 -0.404 1.00 78.88 74 ILE A CA 1
ATOM 554 C C . ILE A 1 74 ? 3.222 -11.171 -1.729 1.00 78.88 74 ILE A C 1
ATOM 556 O O . ILE A 1 74 ? 3.586 -10.400 -2.616 1.00 78.88 74 ILE A O 1
ATOM 560 N N . ALA A 1 75 ? 3.204 -12.493 -1.907 1.00 80.12 75 ALA A N 1
ATOM 561 C CA . ALA A 1 75 ? 3.640 -13.115 -3.157 1.00 80.12 75 ALA A CA 1
ATOM 562 C C . ALA A 1 75 ? 2.831 -12.591 -4.358 1.00 80.12 75 ALA A C 1
ATOM 564 O O . ALA A 1 75 ? 3.369 -12.305 -5.425 1.00 80.12 75 ALA A O 1
ATOM 565 N N . GLN A 1 76 ? 1.528 -12.407 -4.161 1.00 85.50 76 GLN A N 1
ATOM 566 C CA . GLN A 1 76 ? 0.622 -11.859 -5.165 1.00 85.50 76 GLN A CA 1
ATOM 567 C C . GLN A 1 76 ? 0.838 -10.351 -5.380 1.00 85.50 76 GLN A C 1
ATOM 569 O O . GLN A 1 76 ? 0.869 -9.899 -6.522 1.00 85.50 76 GLN A O 1
ATOM 574 N N . LEU A 1 77 ? 1.017 -9.567 -4.311 1.00 87.62 77 LEU A N 1
ATOM 575 C CA . LEU A 1 77 ? 1.199 -8.113 -4.389 1.00 87.62 77 LEU A CA 1
ATOM 576 C C . LEU A 1 77 ? 2.557 -7.726 -4.968 1.00 87.62 77 LEU A C 1
ATOM 578 O O . LEU A 1 77 ? 2.619 -6.846 -5.819 1.00 87.62 77 LEU A O 1
ATOM 582 N N . SER A 1 78 ? 3.635 -8.400 -4.574 1.00 85.69 78 SER A N 1
ATOM 583 C CA . SER A 1 78 ? 4.969 -8.202 -5.155 1.00 85.69 78 SER A CA 1
ATOM 584 C C . SER A 1 78 ? 4.986 -8.507 -6.653 1.00 85.69 78 SER A C 1
ATOM 586 O O . SER A 1 78 ? 5.516 -7.718 -7.442 1.00 85.69 78 SER A O 1
ATOM 588 N N . MET A 1 79 ? 4.307 -9.581 -7.063 1.00 87.81 79 MET A N 1
ATOM 589 C CA . MET A 1 79 ? 4.125 -9.914 -8.470 1.00 87.81 79 MET A CA 1
ATOM 590 C C . MET A 1 79 ? 3.279 -8.858 -9.191 1.00 87.81 79 MET A C 1
ATOM 592 O O . MET A 1 79 ? 3.675 -8.352 -10.236 1.00 87.81 79 MET A O 1
ATOM 596 N N . ALA A 1 80 ? 2.134 -8.470 -8.631 1.00 89.81 80 ALA A N 1
ATOM 597 C CA . ALA A 1 80 ? 1.238 -7.509 -9.264 1.00 89.81 80 ALA A CA 1
ATOM 598 C C . ALA A 1 80 ? 1.860 -6.110 -9.390 1.00 89.81 80 ALA A C 1
ATOM 600 O O . ALA A 1 80 ? 1.683 -5.470 -10.423 1.00 89.81 80 ALA A O 1
ATOM 601 N N . LEU A 1 81 ? 2.572 -5.642 -8.359 1.00 86.75 81 LEU A N 1
ATOM 602 C CA . LEU A 1 81 ? 3.107 -4.280 -8.261 1.00 86.75 81 LEU A CA 1
ATOM 603 C C . LEU A 1 81 ? 4.460 -4.113 -8.957 1.00 86.75 81 LEU A C 1
ATOM 605 O O . LEU A 1 81 ? 4.692 -3.083 -9.586 1.00 86.75 81 LEU A O 1
ATOM 609 N N . PHE A 1 82 ? 5.348 -5.102 -8.846 1.00 85.62 82 PHE A N 1
ATOM 610 C CA . PHE A 1 82 ? 6.744 -4.986 -9.289 1.00 85.62 82 PHE A CA 1
ATOM 611 C C . PHE A 1 82 ? 7.168 -6.064 -10.282 1.00 85.62 82 PHE A C 1
ATOM 613 O O . PHE A 1 82 ? 8.320 -6.068 -10.710 1.00 85.62 82 PHE A O 1
ATOM 620 N N . ASN A 1 83 ? 6.268 -6.989 -10.630 1.00 89.38 83 ASN A N 1
ATOM 621 C CA . ASN A 1 83 ? 6.600 -8.192 -11.388 1.00 89.38 83 ASN A CA 1
ATOM 622 C C . ASN A 1 83 ? 7.784 -8.953 -10.771 1.00 89.38 83 ASN A C 1
ATOM 624 O O . ASN A 1 83 ? 8.724 -9.381 -11.448 1.00 89.38 83 ASN A O 1
ATOM 628 N N . ALA A 1 84 ? 7.758 -9.021 -9.439 1.00 87.50 84 ALA A N 1
ATOM 629 C CA . ALA A 1 84 ? 8.815 -9.575 -8.622 1.00 87.50 84 ALA A CA 1
ATOM 630 C C . ALA A 1 84 ? 8.278 -10.767 -7.834 1.00 87.50 84 ALA A C 1
ATOM 632 O O . ALA A 1 84 ? 7.249 -10.675 -7.170 1.00 87.50 84 ALA A O 1
ATOM 633 N N . LYS A 1 85 ? 9.003 -11.880 -7.880 1.00 87.44 85 LYS A N 1
ATOM 634 C CA . LYS A 1 85 ? 8.810 -12.997 -6.963 1.00 87.44 85 LYS A CA 1
ATOM 635 C C . LYS A 1 85 ? 9.638 -12.733 -5.713 1.00 87.44 85 LYS A C 1
ATOM 637 O O . LYS A 1 85 ? 10.847 -12.531 -5.824 1.00 87.44 85 LYS A O 1
ATOM 642 N N . VAL A 1 86 ? 8.994 -12.740 -4.553 1.00 81.31 86 VAL A N 1
ATOM 643 C CA . VAL A 1 86 ? 9.642 -12.492 -3.264 1.00 81.31 86 VAL A CA 1
ATOM 644 C C . VAL A 1 86 ? 9.500 -13.728 -2.390 1.00 81.31 86 VAL A C 1
ATOM 646 O O . VAL A 1 86 ? 8.392 -14.221 -2.197 1.00 81.31 86 VAL A O 1
ATOM 649 N N . GLU A 1 87 ? 10.625 -14.242 -1.902 1.00 79.75 87 GLU A N 1
ATOM 650 C CA . GLU A 1 87 ? 10.691 -15.429 -1.049 1.00 79.75 87 GLU A CA 1
ATOM 651 C C . GLU A 1 87 ? 11.781 -15.242 0.005 1.00 79.75 87 GLU A C 1
ATOM 653 O O . GLU A 1 87 ? 12.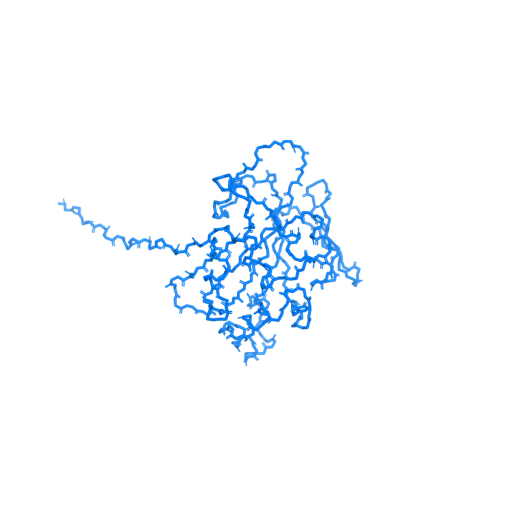860 -14.738 -0.306 1.00 79.75 87 GLU A O 1
ATOM 658 N N . TRP A 1 88 ? 11.528 -15.691 1.230 1.00 73.69 88 TRP A N 1
ATOM 659 C CA . TRP A 1 88 ? 12.564 -15.820 2.250 1.00 73.69 88 TRP A CA 1
ATOM 660 C C . TRP A 1 88 ? 13.055 -17.263 2.305 1.00 73.69 88 TRP A C 1
ATOM 662 O O . TRP A 1 88 ? 12.281 -18.214 2.193 1.00 73.69 88 TRP A O 1
ATOM 672 N N . THR A 1 89 ? 14.360 -17.453 2.439 1.00 76.56 89 THR A N 1
ATOM 673 C CA . THR A 1 89 ? 14.973 -18.771 2.627 1.00 76.56 89 THR A CA 1
ATOM 674 C C . THR A 1 89 ? 16.138 -18.616 3.586 1.00 76.56 89 THR A C 1
ATOM 676 O O . THR A 1 89 ? 17.058 -17.864 3.293 1.00 76.56 89 THR A O 1
ATOM 679 N N . GLU A 1 90 ? 16.093 -19.298 4.734 1.00 76.88 90 GLU A N 1
ATOM 680 C CA . GLU A 1 90 ? 17.181 -19.279 5.731 1.00 76.88 90 GLU A CA 1
ATOM 681 C C . GLU A 1 90 ? 17.621 -17.849 6.131 1.00 76.88 90 GLU A C 1
ATOM 683 O O . GLU A 1 90 ? 18.811 -17.559 6.205 1.00 76.88 90 GLU A O 1
ATOM 688 N N . HIS A 1 91 ? 16.659 -16.942 6.364 1.00 72.44 91 HIS A N 1
ATOM 689 C CA . HIS A 1 91 ? 16.879 -15.508 6.662 1.00 72.44 91 HIS A CA 1
ATOM 690 C C . HIS A 1 91 ? 17.493 -14.677 5.523 1.00 72.44 91 HIS A C 1
ATOM 692 O O . HIS A 1 91 ? 17.914 -13.539 5.724 1.00 72.44 91 HIS A O 1
ATOM 698 N N . ILE A 1 92 ? 17.520 -15.216 4.305 1.00 76.62 92 ILE A N 1
ATOM 699 C CA . ILE A 1 92 ? 17.913 -14.485 3.103 1.00 76.62 92 ILE A CA 1
ATOM 700 C C . ILE A 1 92 ? 16.658 -14.152 2.310 1.00 76.62 92 ILE A C 1
ATOM 702 O O . ILE A 1 92 ? 15.901 -15.040 1.907 1.00 76.62 92 ILE A O 1
ATOM 706 N N . LEU A 1 93 ? 16.469 -12.866 2.026 1.00 78.94 93 LEU A N 1
ATOM 707 C CA . LEU A 1 93 ? 15.422 -12.417 1.125 1.00 78.94 93 LEU A CA 1
ATOM 708 C C . LEU A 1 93 ? 15.880 -12.574 -0.320 1.00 78.94 93 LEU A C 1
ATOM 710 O O . LEU A 1 93 ? 16.879 -11.991 -0.750 1.00 78.94 93 LEU A O 1
ATOM 714 N N . HIS A 1 94 ? 15.115 -13.335 -1.089 1.00 83.12 94 HIS A N 1
ATOM 715 C CA . HIS A 1 94 ? 15.263 -13.502 -2.521 1.00 83.12 94 HIS A CA 1
ATOM 716 C C . HIS A 1 94 ? 14.184 -12.703 -3.249 1.00 83.12 94 HIS A C 1
ATOM 718 O O . HIS A 1 94 ? 13.001 -13.020 -3.168 1.00 83.12 94 HIS A O 1
ATOM 724 N N . VAL A 1 95 ? 14.606 -11.700 -4.018 1.00 84.88 95 VAL A N 1
ATOM 725 C CA . VAL A 1 95 ? 13.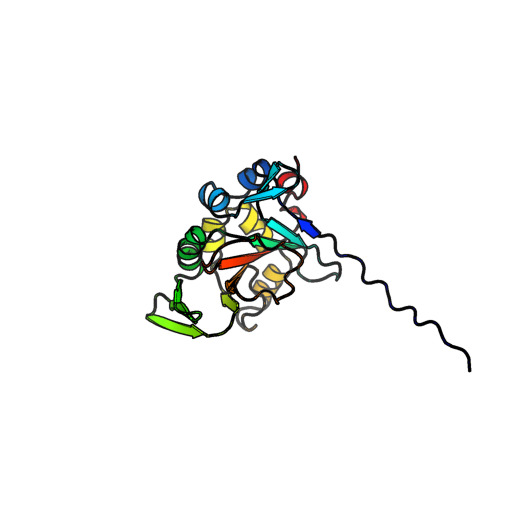736 -10.965 -4.940 1.00 84.88 95 VAL A CA 1
ATOM 726 C C . VAL A 1 95 ? 14.161 -11.298 -6.363 1.00 84.88 95 VAL A C 1
ATOM 728 O O . VAL A 1 95 ? 15.276 -10.982 -6.777 1.00 84.88 95 VAL A O 1
ATOM 731 N N . VAL A 1 96 ? 13.288 -11.955 -7.118 1.00 87.06 96 VAL A N 1
ATOM 732 C CA . VAL A 1 96 ? 13.518 -12.308 -8.523 1.00 87.06 96 VAL A CA 1
ATOM 733 C C . VAL A 1 96 ? 12.598 -11.464 -9.391 1.00 87.06 96 VAL A C 1
ATOM 735 O O . VAL A 1 96 ? 11.382 -11.620 -9.340 1.00 87.06 96 VAL A O 1
ATOM 738 N N . LEU A 1 97 ? 13.178 -10.572 -10.185 1.00 83.50 97 LEU A N 1
ATOM 739 C CA . LEU A 1 97 ? 12.451 -9.767 -11.164 1.00 83.50 97 LEU A CA 1
ATOM 740 C C . LEU A 1 97 ? 12.157 -10.599 -12.420 1.00 83.50 97 LEU A C 1
ATOM 742 O O . LEU A 1 97 ? 12.907 -11.520 -12.750 1.00 83.50 97 LEU A O 1
ATOM 746 N N . GLU A 1 98 ? 11.106 -10.250 -13.163 1.00 83.44 98 GLU A N 1
ATOM 747 C CA . GLU A 1 98 ? 10.704 -10.955 -14.396 1.00 83.44 98 GLU A CA 1
ATOM 748 C C . GLU A 1 98 ? 11.837 -11.103 -15.426 1.00 83.44 98 GLU A C 1
ATOM 750 O O . GLU A 1 98 ? 11.939 -12.121 -16.108 1.00 83.44 98 GLU A O 1
ATOM 755 N N . ASN A 1 99 ? 12.737 -10.122 -15.515 1.00 82.06 99 ASN A N 1
ATOM 756 C CA . ASN A 1 99 ? 13.884 -10.168 -16.425 1.00 82.06 99 ASN A CA 1
ATOM 757 C C . ASN A 1 99 ? 14.979 -11.175 -16.003 1.00 82.06 99 ASN A C 1
ATOM 759 O O . ASN A 1 99 ? 16.038 -11.229 -16.627 1.00 82.06 99 ASN A O 1
ATOM 763 N N . GLY A 1 100 ? 14.747 -11.947 -14.937 1.00 81.62 100 GLY A N 1
ATOM 764 C CA . GLY A 1 100 ? 15.666 -12.939 -14.390 1.00 81.62 100 GLY A CA 1
ATOM 765 C C . GLY A 1 100 ? 16.711 -12.365 -13.434 1.00 81.62 100 GLY A C 1
ATOM 766 O O . GLY A 1 100 ? 17.502 -13.131 -12.882 1.00 81.62 100 GLY A O 1
ATOM 767 N N .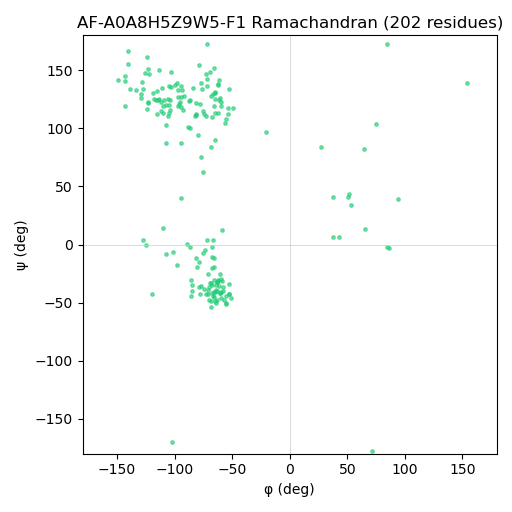 MET A 1 101 ? 16.733 -11.046 -13.205 1.00 81.62 101 MET A N 1
ATOM 768 C CA . MET A 1 101 ? 17.605 -10.452 -12.194 1.00 81.62 101 MET A CA 1
ATOM 769 C C . MET A 1 101 ? 17.190 -10.944 -10.810 1.00 81.62 101 MET A C 1
ATOM 771 O O . MET A 1 101 ? 16.040 -10.794 -10.398 1.00 81.62 101 MET A O 1
ATOM 775 N N . LYS A 1 102 ? 18.155 -11.504 -10.083 1.00 86.50 102 LYS A N 1
ATOM 776 C CA . LYS A 1 102 ? 17.978 -11.967 -8.711 1.00 86.50 102 LYS A CA 1
ATOM 777 C C . LYS A 1 102 ? 18.745 -11.050 -7.769 1.00 86.50 102 LYS A C 1
ATOM 779 O O . LYS A 1 102 ? 19.965 -10.943 -7.865 1.00 86.50 102 LYS A O 1
ATOM 784 N N . LEU A 1 103 ? 18.023 -10.418 -6.856 1.00 82.81 103 LEU A N 1
ATOM 785 C CA . LEU A 1 103 ? 18.574 -9.738 -5.698 1.00 82.81 103 LEU A CA 1
ATOM 786 C C . LEU A 1 103 ? 18.485 -10.689 -4.505 1.00 82.81 103 LEU A C 1
ATOM 788 O O . LEU A 1 103 ? 17.449 -11.309 -4.264 1.00 82.81 103 LEU A O 1
ATOM 792 N N . THR A 1 104 ? 19.582 -10.809 -3.768 1.00 83.62 104 THR A N 1
ATOM 793 C CA . THR A 1 104 ? 19.629 -11.552 -2.511 1.00 83.62 104 THR A CA 1
ATOM 794 C C . THR A 1 104 ? 20.209 -10.657 -1.443 1.00 83.62 104 THR A C 1
ATOM 796 O O . THR A 1 104 ? 21.229 -10.013 -1.690 1.00 83.62 104 THR A O 1
ATOM 799 N N . THR A 1 105 ? 19.588 -10.614 -0.274 1.00 77.38 105 THR A N 1
ATOM 800 C CA . THR A 1 105 ? 20.118 -9.832 0.837 1.00 77.38 105 THR A CA 1
ATOM 801 C C . THR A 1 105 ? 19.889 -10.531 2.165 1.00 77.38 105 THR A C 1
ATOM 803 O O . THR A 1 105 ? 18.869 -11.182 2.362 1.00 77.38 105 THR A O 1
ATOM 806 N N . GLU A 1 106 ? 20.862 -10.368 3.054 1.00 74.31 106 GLU A N 1
ATOM 807 C CA . GLU A 1 106 ? 20.778 -10.705 4.480 1.00 74.31 106 GLU A CA 1
ATOM 808 C C . GLU A 1 106 ? 20.237 -9.512 5.293 1.00 74.31 106 GLU A C 1
ATOM 810 O O . GLU A 1 106 ? 20.139 -9.565 6.515 1.00 74.31 106 GLU A O 1
ATOM 815 N N . SER A 1 107 ? 19.930 -8.393 4.621 1.00 70.25 107 SER A N 1
ATOM 816 C CA . SER A 1 107 ? 19.261 -7.254 5.242 1.00 70.25 107 SER A CA 1
ATOM 817 C C . SER A 1 107 ? 17.884 -7.671 5.732 1.00 70.25 107 SER A C 1
ATOM 819 O O . SER A 1 107 ? 17.111 -8.284 4.998 1.00 70.25 107 SER A O 1
ATOM 821 N N . SER A 1 108 ? 17.552 -7.220 6.934 1.00 67.38 108 SER A N 1
ATOM 822 C CA . SER A 1 108 ? 16.236 -7.384 7.543 1.00 67.38 108 SER A CA 1
ATOM 823 C C . SER A 1 108 ? 15.133 -6.595 6.848 1.00 67.38 108 SER A C 1
ATOM 825 O O . SER A 1 108 ? 13.965 -6.759 7.180 1.00 67.38 108 SER A O 1
ATOM 827 N N . GLU A 1 109 ? 15.514 -5.695 5.939 1.00 71.12 109 GLU A N 1
ATOM 828 C CA . GLU A 1 109 ? 14.606 -4.819 5.215 1.00 71.12 109 GLU A CA 1
ATOM 829 C C . GLU A 1 109 ? 15.011 -4.697 3.741 1.00 71.12 109 GLU A C 1
ATOM 831 O O . GLU A 1 109 ? 16.180 -4.442 3.417 1.00 71.12 109 GLU A O 1
ATOM 836 N N . VAL A 1 110 ? 14.028 -4.814 2.845 1.00 73.38 110 VAL A N 1
ATOM 837 C CA . VAL A 1 110 ? 14.146 -4.430 1.431 1.00 73.38 110 VAL A CA 1
ATOM 838 C C . VAL A 1 110 ? 13.001 -3.521 1.049 1.00 73.38 110 VAL A C 1
ATOM 840 O O . VAL A 1 110 ? 11.850 -3.748 1.404 1.00 73.38 110 VAL A O 1
ATOM 843 N N . THR A 1 111 ? 13.322 -2.507 0.255 1.00 78.25 111 THR A N 1
ATOM 844 C CA . THR A 1 111 ? 12.344 -1.572 -0.284 1.00 78.25 111 THR A CA 1
ATOM 845 C C . THR A 1 111 ? 12.248 -1.713 -1.801 1.00 78.25 111 THR A C 1
ATOM 847 O O . THR A 1 111 ? 13.246 -1.543 -2.504 1.00 78.25 111 THR A O 1
ATOM 850 N N . LEU A 1 112 ? 11.036 -1.951 -2.310 1.00 77.69 112 LEU A N 1
ATOM 851 C CA . LEU A 1 112 ? 10.717 -1.876 -3.737 1.00 77.69 112 LEU A CA 1
ATOM 852 C C . LEU A 1 112 ? 9.918 -0.602 -4.038 1.00 77.69 112 LEU A C 1
ATOM 854 O O . LEU A 1 112 ? 9.001 -0.219 -3.303 1.00 77.69 112 LEU A O 1
ATOM 858 N N . LYS A 1 113 ? 10.291 0.069 -5.131 1.00 80.12 113 LYS A N 1
ATOM 859 C CA . LYS A 1 113 ? 9.683 1.317 -5.612 1.00 80.12 113 LYS A CA 1
ATOM 860 C C . LYS A 1 113 ? 9.566 1.304 -7.135 1.00 80.12 113 LYS A C 1
ATOM 862 O O . LYS A 1 113 ? 10.208 0.492 -7.795 1.00 80.12 113 LYS A O 1
ATOM 867 N N . GLY A 1 114 ? 8.784 2.234 -7.682 1.00 75.56 114 GLY A N 1
ATOM 868 C CA . GLY A 1 114 ? 8.653 2.416 -9.132 1.00 75.56 114 GLY A CA 1
ATOM 869 C C . GLY A 1 114 ? 7.479 1.675 -9.768 1.00 75.56 114 GLY A C 1
ATOM 870 O O . GLY A 1 114 ? 7.619 1.139 -10.862 1.00 75.56 114 GLY A O 1
ATOM 871 N N . VAL A 1 115 ? 6.325 1.642 -9.097 1.00 81.00 115 VAL A N 1
ATOM 872 C CA . VAL A 1 115 ? 5.098 1.029 -9.635 1.00 81.00 115 VAL A CA 1
ATOM 873 C C . VAL A 1 115 ? 4.446 1.945 -10.672 1.00 81.00 115 VAL A C 1
ATOM 875 O O . VAL A 1 115 ? 4.359 3.158 -10.478 1.00 81.00 115 VAL A O 1
ATOM 878 N N . GLU A 1 116 ? 3.951 1.366 -11.766 1.00 82.94 116 GLU A N 1
ATOM 879 C CA . GLU A 1 116 ? 3.203 2.105 -12.785 1.00 82.94 116 GLU A CA 1
ATOM 880 C C . GLU A 1 116 ? 1.799 2.516 -12.304 1.00 82.94 116 GLU A C 1
ATOM 882 O O . GLU A 1 116 ? 1.081 1.722 -11.701 1.00 82.94 116 GLU A O 1
ATOM 887 N N . ASP A 1 117 ? 1.334 3.711 -12.679 1.00 83.75 117 ASP A N 1
ATOM 888 C CA . ASP A 1 117 ? 0.016 4.246 -12.280 1.00 83.75 117 ASP A CA 1
ATOM 889 C C . ASP A 1 117 ? -1.159 3.308 -12.575 1.00 83.75 117 ASP A C 1
ATOM 891 O O . ASP A 1 117 ? -2.049 3.114 -11.745 1.00 83.75 117 ASP A O 1
ATOM 895 N N . LYS A 1 118 ? -1.151 2.678 -13.755 1.00 87.88 118 LYS A N 1
ATOM 896 C CA . LYS A 1 118 ? -2.197 1.726 -14.157 1.00 87.88 118 LYS A CA 1
ATOM 897 C C . LYS A 1 118 ? -2.246 0.501 -13.239 1.00 87.88 118 LYS A C 1
ATOM 899 O O . LYS A 1 118 ? -3.311 -0.077 -13.043 1.00 87.88 118 LYS A O 1
ATOM 904 N N . VAL A 1 119 ? -1.093 0.107 -12.696 1.00 88.25 119 VAL A N 1
ATOM 905 C CA . VAL A 1 119 ? -0.952 -1.015 -11.768 1.00 88.25 119 VAL A CA 1
ATOM 906 C C . VAL A 1 119 ? -1.416 -0.596 -10.376 1.00 88.25 119 VAL A C 1
ATOM 908 O O . VAL A 1 119 ? -2.176 -1.338 -9.762 1.00 88.25 119 VAL A O 1
ATOM 911 N N . ILE A 1 120 ? -1.062 0.612 -9.921 1.00 85.50 120 ILE A N 1
ATOM 912 C CA . ILE A 1 120 ? -1.553 1.178 -8.653 1.00 85.50 120 ILE A CA 1
ATOM 913 C C . ILE A 1 120 ? -3.085 1.199 -8.633 1.00 85.50 120 ILE A C 1
ATOM 915 O O . ILE A 1 120 ? -3.687 0.663 -7.708 1.00 85.50 120 ILE A O 1
ATOM 919 N N . ASN A 1 121 ? -3.715 1.751 -9.675 1.00 87.81 121 ASN A N 1
ATOM 920 C CA . ASN A 1 121 ? -5.176 1.795 -9.788 1.00 87.81 121 ASN A CA 1
ATOM 921 C C . ASN A 1 121 ? -5.794 0.390 -9.810 1.00 87.81 121 ASN A C 1
ATOM 923 O O . ASN A 1 121 ? -6.786 0.128 -9.137 1.00 87.81 121 ASN A O 1
ATOM 927 N N . LYS A 1 122 ? -5.176 -0.549 -10.535 1.00 90.38 122 LYS A N 1
ATOM 928 C CA . LYS A 1 122 ? -5.657 -1.933 -10.599 1.00 90.38 122 LYS A CA 1
ATOM 929 C C . LYS A 1 122 ? -5.596 -2.649 -9.245 1.00 90.38 122 LYS A C 1
ATOM 931 O O . LYS A 1 122 ? -6.487 -3.441 -8.970 1.00 90.38 122 LYS A O 1
ATOM 936 N N . VAL A 1 123 ? -4.545 -2.429 -8.452 1.00 88.75 123 VAL A N 1
ATOM 937 C CA . VAL A 1 123 ? -4.318 -3.150 -7.186 1.00 88.75 123 VAL A CA 1
ATOM 938 C C . VAL A 1 123 ? -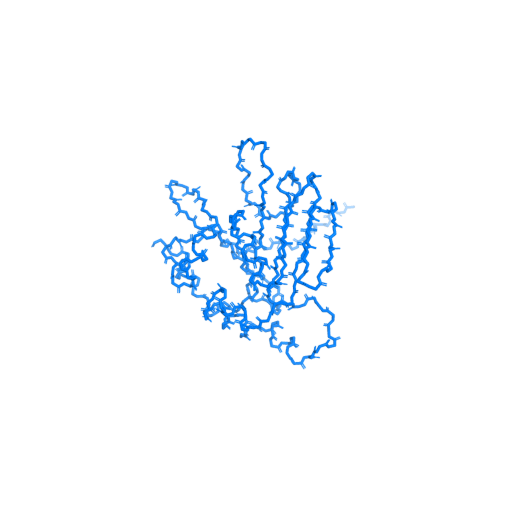5.040 -2.493 -6.013 1.00 88.75 123 VAL A C 1
ATOM 940 O O . VAL A 1 123 ? -5.647 -3.189 -5.210 1.00 88.75 123 VAL A O 1
ATOM 943 N N . PHE A 1 124 ? -4.977 -1.167 -5.897 1.00 87.50 124 PHE A N 1
ATOM 944 C CA . PHE A 1 124 ? -5.513 -0.449 -4.737 1.00 87.50 124 PHE A CA 1
ATOM 945 C C . PHE A 1 124 ? -6.868 0.215 -4.987 1.00 87.50 124 PHE A C 1
ATOM 947 O O . PHE A 1 124 ? -7.457 0.743 -4.049 1.00 87.50 124 PHE A O 1
ATOM 954 N N . GLY A 1 125 ? -7.360 0.199 -6.226 1.00 88.81 125 GLY A N 1
ATOM 955 C CA . GLY A 1 125 ? -8.600 0.863 -6.606 1.00 88.81 125 GLY A CA 1
ATOM 956 C C . GLY A 1 125 ? -8.432 2.347 -6.938 1.00 88.81 125 GLY A C 1
ATOM 957 O O . GLY A 1 125 ? -7.371 2.961 -6.759 1.00 88.81 125 GLY A O 1
ATOM 958 N N . SER A 1 126 ? -9.521 2.929 -7.443 1.00 88.69 126 SER A N 1
ATOM 959 C CA . SER A 1 126 ? -9.552 4.301 -7.953 1.00 88.69 126 SER A CA 1
ATOM 960 C C . SER A 1 126 ? -9.366 5.358 -6.871 1.00 88.69 126 SER A C 1
ATOM 962 O O . SER A 1 126 ? -8.753 6.393 -7.115 1.00 88.69 126 SER A O 1
ATOM 964 N N . GLU A 1 127 ? -9.883 5.104 -5.677 1.00 87.44 127 GLU A N 1
ATOM 965 C CA . GLU A 1 127 ? -9.889 6.010 -4.537 1.00 87.44 127 GLU A CA 1
ATOM 966 C C . GLU A 1 127 ? -8.455 6.280 -4.079 1.00 87.44 127 GLU A C 1
ATOM 968 O O . GLU A 1 127 ? -8.031 7.434 -3.995 1.00 87.44 127 GLU A O 1
ATOM 973 N N . ILE A 1 128 ? -7.684 5.208 -3.874 1.00 86.06 128 ILE A N 1
ATOM 974 C CA . ILE A 1 128 ? -6.268 5.283 -3.505 1.00 86.06 128 ILE A CA 1
ATOM 975 C C . ILE A 1 128 ? -5.449 5.879 -4.646 1.00 86.06 128 ILE A C 1
ATOM 977 O O . ILE A 1 128 ? -4.621 6.758 -4.413 1.00 86.06 128 ILE A O 1
ATOM 981 N N . TYR A 1 129 ? -5.700 5.451 -5.886 1.00 86.69 129 TYR A N 1
ATOM 982 C CA . TYR A 1 129 ? -5.003 5.998 -7.045 1.00 86.69 129 TYR A CA 1
ATOM 983 C C . TYR A 1 129 ? -5.173 7.518 -7.165 1.00 86.69 129 TYR A C 1
ATOM 985 O O . TYR A 1 129 ? -4.181 8.229 -7.321 1.00 86.69 129 TYR A O 1
ATOM 993 N N . HIS A 1 130 ? -6.397 8.038 -7.046 1.00 87.25 130 HIS A N 1
ATOM 994 C CA . HIS A 1 130 ? -6.632 9.480 -7.096 1.00 87.25 130 HIS A CA 1
ATOM 995 C C . HIS A 1 130 ? -5.999 10.202 -5.904 1.00 87.25 130 HIS A C 1
ATOM 997 O O . HIS A 1 130 ? -5.375 11.243 -6.096 1.00 87.25 130 HIS A O 1
ATOM 1003 N N . ALA A 1 131 ? -6.077 9.635 -4.696 1.00 85.25 131 ALA A N 1
ATOM 1004 C CA . ALA A 1 131 ? -5.436 10.219 -3.519 1.00 85.25 131 ALA A CA 1
ATOM 1005 C C . ALA A 1 131 ? -3.903 10.312 -3.670 1.00 85.25 131 ALA A C 1
ATOM 1007 O O . ALA A 1 131 ? -3.297 11.294 -3.238 1.00 85.25 131 ALA A O 1
ATOM 1008 N N . ILE A 1 132 ? -3.273 9.331 -4.325 1.00 82.75 132 ILE A N 1
ATOM 1009 C CA . ILE A 1 132 ? -1.854 9.367 -4.708 1.00 82.75 132 ILE A CA 1
ATOM 1010 C C . ILE A 1 132 ? -1.604 10.423 -5.792 1.00 82.75 132 ILE A C 1
ATOM 1012 O O . ILE A 1 132 ? -0.669 11.213 -5.675 1.00 82.75 132 ILE A O 1
ATOM 1016 N N . ALA A 1 133 ? -2.413 10.439 -6.852 1.00 83.56 133 ALA A N 1
ATOM 1017 C CA . ALA A 1 133 ? -2.216 11.314 -8.007 1.00 83.56 133 ALA A CA 1
ATOM 1018 C C . ALA A 1 133 ? -2.350 12.806 -7.657 1.00 83.56 133 ALA A C 1
ATOM 1020 O O . ALA A 1 133 ? -1.636 13.639 -8.216 1.00 83.56 133 ALA A O 1
ATOM 1021 N N . GLU A 1 134 ? -3.240 13.149 -6.723 1.00 84.44 134 GLU A N 1
ATOM 1022 C CA . GLU A 1 134 ? -3.471 14.529 -6.280 1.00 84.44 134 GLU A CA 1
ATOM 1023 C C . GLU A 1 134 ? -2.407 15.006 -5.255 1.00 84.44 134 GLU A C 1
ATOM 1025 O O . GLU A 1 134 ? -2.139 16.212 -5.141 1.00 84.44 134 GLU A O 1
ATOM 1030 N N . CYS A 1 135 ? -1.697 14.070 -4.604 1.00 79.81 135 CYS A N 1
ATOM 1031 C CA . CYS A 1 135 ? -0.642 14.349 -3.624 1.00 79.81 135 CYS A CA 1
ATOM 1032 C C . CYS A 1 135 ? 0.427 15.311 -4.176 1.00 79.81 135 CYS A C 1
ATOM 1034 O O . CYS A 1 135 ? 0.943 15.146 -5.288 1.00 79.81 135 CYS A O 1
ATOM 1036 N N . ALA A 1 136 ? 0.808 16.316 -3.378 1.00 80.06 136 ALA A N 1
ATOM 1037 C CA . ALA A 1 136 ? 1.799 17.320 -3.772 1.00 80.06 136 ALA A CA 1
ATOM 1038 C C . ALA A 1 136 ? 3.154 16.696 -4.148 1.00 80.06 136 ALA A C 1
ATOM 1040 O O . ALA A 1 136 ? 3.790 17.140 -5.107 1.00 80.06 136 ALA A O 1
ATOM 1041 N N . MET A 1 137 ? 3.566 15.631 -3.451 1.00 78.25 137 MET A N 1
ATOM 1042 C CA . MET A 1 137 ? 4.766 14.865 -3.791 1.00 78.25 137 MET A CA 1
ATOM 1043 C C . MET A 1 137 ? 4.694 14.267 -5.200 1.00 78.25 137 MET A C 1
ATOM 1045 O O . MET A 1 137 ? 5.640 14.423 -5.969 1.00 78.25 137 MET A O 1
ATOM 1049 N N . ARG A 1 138 ? 3.562 13.652 -5.569 1.00 77.50 138 ARG A N 1
ATOM 1050 C CA . ARG A 1 138 ? 3.376 13.049 -6.895 1.00 77.50 138 ARG A CA 1
ATOM 1051 C C . ARG A 1 138 ? 3.342 14.106 -7.993 1.00 77.50 138 ARG A C 1
ATOM 1053 O O . ARG A 1 138 ? 3.989 13.945 -9.023 1.00 77.50 138 ARG A O 1
ATOM 1060 N N . ARG A 1 139 ? 2.662 15.232 -7.760 1.00 79.44 139 ARG A N 1
ATOM 1061 C CA . ARG A 1 139 ? 2.664 16.363 -8.705 1.00 79.44 139 ARG A CA 1
ATOM 1062 C C . ARG A 1 139 ? 4.066 16.917 -8.938 1.00 79.44 139 ARG A C 1
ATOM 1064 O O . ARG A 1 139 ? 4.420 17.207 -10.079 1.00 79.44 139 ARG A O 1
ATOM 1071 N N . ARG A 1 140 ? 4.870 17.030 -7.878 1.00 79.12 140 ARG A N 1
ATOM 1072 C CA . ARG A 1 140 ? 6.270 17.454 -7.977 1.00 79.12 140 ARG A CA 1
ATOM 1073 C C . ARG A 1 140 ? 7.107 16.462 -8.784 1.00 79.12 140 ARG A C 1
ATOM 1075 O O . ARG A 1 140 ? 7.804 16.887 -9.696 1.00 79.12 140 ARG A O 1
ATOM 1082 N N . GLU A 1 141 ? 6.986 15.167 -8.499 1.00 73.88 141 GLU A N 1
ATOM 1083 C CA . GLU A 1 141 ? 7.673 14.100 -9.240 1.00 73.88 141 GLU A CA 1
ATOM 1084 C C . GLU A 1 141 ? 7.367 14.171 -10.747 1.00 73.88 141 GLU A C 1
ATOM 1086 O O . GLU A 1 141 ? 8.272 14.110 -11.576 1.00 73.88 141 GLU A O 1
ATOM 1091 N N . MET A 1 142 ? 6.098 14.373 -11.116 1.00 75.69 142 MET A N 1
ATOM 1092 C CA . MET A 1 142 ? 5.705 14.489 -12.524 1.00 75.69 142 MET A CA 1
ATOM 1093 C C . MET A 1 142 ? 6.220 15.774 -13.190 1.00 75.69 142 MET A C 1
ATOM 1095 O O . MET A 1 142 ? 6.511 15.758 -14.386 1.00 75.69 142 MET A O 1
ATOM 1099 N N . ALA A 1 143 ? 6.330 16.875 -12.441 1.00 79.06 143 ALA A N 1
ATOM 1100 C CA . ALA A 1 143 ? 6.800 18.163 -12.952 1.00 79.06 143 ALA A CA 1
ATOM 1101 C C . ALA A 1 143 ? 8.326 18.220 -13.136 1.00 79.06 143 ALA A C 1
ATOM 1103 O O . ALA A 1 143 ? 8.801 18.850 -14.078 1.00 79.06 143 ALA A O 1
ATOM 1104 N N . GLU A 1 144 ? 9.089 17.569 -12.255 1.00 73.06 144 GLU A N 1
ATOM 1105 C CA . GLU A 1 144 ? 10.559 17.537 -12.302 1.00 73.06 144 GLU A CA 1
ATOM 1106 C C . GLU A 1 144 ? 11.102 16.490 -13.300 1.00 73.06 144 GLU A C 1
ATOM 1108 O O . GLU A 1 144 ? 12.277 16.533 -13.661 1.00 73.06 144 GLU A O 1
ATOM 1113 N N . GLY A 1 145 ? 10.251 15.594 -13.815 1.00 61.31 145 GLY A N 1
ATOM 1114 C CA . GLY A 1 145 ? 10.637 14.566 -14.784 1.00 61.31 145 GLY A CA 1
ATOM 1115 C C . GLY A 1 145 ? 11.505 13.448 -14.185 1.00 61.31 145 GLY A C 1
ATOM 1116 O O . GLY A 1 145 ? 11.791 13.410 -12.992 1.00 61.31 145 GLY A O 1
ATOM 1117 N N . ARG A 1 146 ? 11.939 12.500 -15.031 1.00 55.41 146 ARG A N 1
ATOM 1118 C CA . ARG A 1 146 ? 12.727 11.302 -14.642 1.00 55.41 146 ARG A CA 1
ATOM 1119 C C . ARG A 1 146 ? 14.148 11.592 -14.121 1.00 55.41 146 ARG A C 1
ATOM 1121 O O . ARG A 1 146 ? 14.885 10.646 -13.857 1.00 55.41 146 ARG A O 1
ATOM 1128 N N . ASP A 1 147 ? 14.531 12.858 -13.978 1.00 47.75 147 ASP A N 1
ATOM 1129 C CA . ASP A 1 147 ? 15.883 13.266 -13.583 1.00 47.75 147 ASP A CA 1
ATOM 1130 C C . ASP A 1 147 ? 16.086 13.314 -12.058 1.00 47.75 147 ASP A C 1
ATOM 1132 O O . ASP A 1 147 ? 17.205 13.546 -11.595 1.00 47.75 147 ASP A O 1
ATOM 1136 N N . LEU A 1 148 ? 15.045 13.037 -11.259 1.00 45.69 148 LEU A N 1
ATOM 1137 C CA . LEU A 1 148 ? 15.199 12.828 -9.822 1.00 45.69 148 LEU A CA 1
ATOM 1138 C C . LEU A 1 148 ? 15.329 11.326 -9.498 1.00 45.69 148 LEU A C 1
ATOM 1140 O O . LEU A 1 148 ? 14.434 10.542 -9.824 1.00 45.69 148 LEU A O 1
ATOM 1144 N N . PRO A 1 149 ? 16.421 10.890 -8.840 1.00 40.41 149 PRO A N 1
ATOM 1145 C CA . PRO A 1 149 ? 16.662 9.480 -8.566 1.00 40.41 149 PRO A CA 1
ATOM 1146 C C . PRO A 1 149 ? 15.632 8.960 -7.569 1.00 40.41 149 PRO A C 1
ATOM 1148 O O . PRO A 1 149 ? 15.697 9.335 -6.408 1.00 40.41 149 PRO A O 1
ATOM 1151 N N . CYS A 1 150 ? 14.707 8.111 -8.024 1.00 45.72 150 CYS A N 1
ATOM 1152 C CA . CYS A 1 150 ? 14.008 7.013 -7.328 1.00 45.72 150 CYS A CA 1
ATOM 1153 C C . CYS A 1 150 ? 13.480 7.200 -5.879 1.00 45.72 150 CYS A C 1
ATOM 1155 O O . CYS A 1 150 ? 13.022 6.238 -5.259 1.00 45.72 150 CYS A O 1
ATOM 1157 N N . LEU A 1 151 ? 13.539 8.395 -5.298 1.00 45.81 151 LEU A N 1
ATOM 1158 C CA . LEU A 1 151 ? 13.375 8.636 -3.865 1.00 45.81 151 LEU A CA 1
ATOM 1159 C C . LEU A 1 151 ? 11.956 9.088 -3.505 1.00 45.81 151 LEU A C 1
ATOM 1161 O O . LEU A 1 151 ? 11.582 8.939 -2.345 1.00 45.81 151 LEU A O 1
ATOM 1165 N N . LEU A 1 152 ? 11.161 9.553 -4.478 1.00 52.88 152 LEU A N 1
ATOM 1166 C CA . LEU A 1 152 ? 9.848 10.187 -4.262 1.00 52.88 152 LEU A CA 1
ATOM 1167 C C . LEU A 1 152 ? 8.633 9.367 -4.730 1.00 52.88 152 LEU A C 1
ATOM 1169 O O . LEU A 1 152 ? 7.537 9.914 -4.815 1.00 52.88 152 LEU A O 1
ATOM 1173 N N . PHE A 1 153 ? 8.790 8.073 -5.025 1.00 62.12 153 PHE A N 1
ATOM 1174 C CA . PHE A 1 153 ? 7.647 7.261 -5.446 1.00 62.12 153 PHE A CA 1
ATOM 1175 C C . PHE A 1 153 ? 6.569 7.214 -4.347 1.00 62.12 153 PHE A C 1
ATOM 1177 O O . PHE A 1 153 ? 6.871 6.813 -3.217 1.00 62.12 153 PHE A O 1
ATOM 1184 N N . PRO A 1 154 ? 5.306 7.563 -4.661 1.00 63.72 154 PRO A N 1
ATOM 1185 C CA . PRO A 1 154 ? 4.227 7.660 -3.677 1.00 63.72 154 PRO A CA 1
ATOM 1186 C C . PRO A 1 154 ? 3.729 6.300 -3.185 1.00 63.72 154 PRO A C 1
ATOM 1188 O O . PRO A 1 154 ? 2.894 6.231 -2.287 1.00 63.72 154 PRO A O 1
ATOM 1191 N N . LEU A 1 155 ? 4.246 5.218 -3.761 1.00 68.56 155 LEU A N 1
ATOM 1192 C CA . LEU A 1 155 ? 4.038 3.867 -3.291 1.00 68.56 155 LEU A CA 1
ATOM 1193 C C . LEU A 1 155 ? 5.397 3.234 -3.021 1.00 68.56 155 LEU A C 1
ATOM 1195 O O . LEU A 1 155 ? 6.259 3.162 -3.900 1.00 68.56 155 LEU A O 1
ATOM 1199 N N . THR A 1 156 ? 5.574 2.783 -1.789 1.00 67.81 156 THR A N 1
ATOM 1200 C CA . THR A 1 156 ? 6.760 2.069 -1.337 1.00 67.81 156 THR A CA 1
ATOM 1201 C C . THR A 1 156 ? 6.301 0.799 -0.640 1.00 67.81 156 THR A C 1
ATOM 1203 O O . THR A 1 156 ? 5.491 0.865 0.282 1.00 67.81 156 THR A O 1
ATOM 1206 N N . VAL A 1 157 ? 6.811 -0.354 -1.069 1.00 68.75 157 VAL A N 1
ATOM 1207 C CA . VAL A 1 157 ? 6.580 -1.620 -0.363 1.00 68.75 157 VAL A CA 1
ATOM 1208 C C . VAL A 1 157 ? 7.861 -1.993 0.353 1.00 68.75 157 VAL A C 1
ATOM 1210 O O . VAL A 1 157 ? 8.928 -2.036 -0.264 1.00 68.75 157 VAL A O 1
ATOM 1213 N N . ILE A 1 158 ? 7.738 -2.200 1.659 1.00 69.44 158 ILE A N 1
ATOM 1214 C CA . ILE A 1 158 ? 8.840 -2.568 2.532 1.00 69.44 158 ILE A CA 1
ATOM 1215 C C . ILE A 1 158 ? 8.600 -3.995 3.004 1.00 69.44 158 ILE A C 1
ATOM 1217 O O . ILE A 1 158 ? 7.559 -4.267 3.599 1.00 69.44 158 ILE A O 1
ATOM 1221 N N . PHE A 1 159 ? 9.569 -4.862 2.729 1.00 67.62 159 PHE A N 1
ATOM 1222 C CA . PHE A 1 159 ? 9.596 -6.247 3.181 1.00 67.62 159 PHE A CA 1
ATOM 1223 C C . PHE A 1 159 ? 10.447 -6.345 4.436 1.00 67.62 159 PHE A C 1
ATOM 1225 O O . PHE A 1 159 ? 11.589 -5.876 4.397 1.00 67.62 159 PHE A O 1
ATOM 1232 N N . ILE A 1 160 ? 9.917 -6.926 5.516 1.00 64.44 160 ILE A N 1
ATOM 1233 C CA . ILE A 1 160 ? 10.603 -6.983 6.817 1.00 64.44 160 ILE A CA 1
ATOM 1234 C C . ILE A 1 160 ? 10.538 -8.387 7.409 1.00 64.44 160 ILE A C 1
ATOM 1236 O O . ILE A 1 160 ? 9.467 -8.992 7.485 1.00 64.44 160 ILE A O 1
ATOM 1240 N N . ASP A 1 161 ? 11.690 -8.866 7.875 1.00 61.34 161 ASP A N 1
ATOM 1241 C CA . ASP A 1 161 ? 11.796 -10.080 8.687 1.00 61.34 161 ASP A CA 1
ATOM 1242 C C . ASP A 1 161 ? 11.327 -9.799 10.134 1.00 61.34 161 ASP A C 1
ATOM 1244 O O . ASP A 1 161 ? 11.957 -9.012 10.852 1.00 61.34 161 ASP A O 1
ATOM 1248 N N . SER A 1 162 ? 10.222 -10.416 10.585 1.00 53.78 162 SER A N 1
ATOM 1249 C CA . SER A 1 162 ? 9.708 -10.233 11.957 1.00 53.78 162 SER A CA 1
ATOM 1250 C C . SER A 1 162 ? 10.609 -10.769 13.053 1.00 53.78 162 SER A C 1
ATOM 1252 O O . SER A 1 162 ? 10.411 -10.397 14.212 1.00 53.78 162 SER A O 1
ATOM 1254 N N . ASP A 1 163 ? 11.543 -11.673 12.744 1.00 48.72 163 ASP A N 1
ATOM 1255 C CA . ASP A 1 163 ? 12.394 -12.279 13.773 1.00 48.72 163 ASP A CA 1
ATOM 1256 C C . ASP A 1 163 ? 13.320 -11.226 14.415 1.00 48.72 163 ASP A C 1
ATOM 1258 O O . ASP A 1 163 ? 13.886 -11.430 15.495 1.00 48.72 163 ASP A O 1
ATOM 1262 N N . ILE A 1 164 ? 13.399 -10.032 13.815 1.00 44.06 164 ILE A N 1
ATOM 1263 C CA . ILE A 1 164 ? 14.144 -8.891 14.332 1.00 44.06 164 ILE A CA 1
ATOM 1264 C C . ILE A 1 164 ? 13.221 -7.973 15.140 1.00 44.06 164 ILE A C 1
ATOM 1266 O O . ILE A 1 164 ? 12.698 -6.963 14.678 1.00 44.06 164 ILE A O 1
ATOM 1270 N N . THR A 1 165 ? 13.100 -8.303 16.422 1.00 38.66 165 THR A N 1
ATOM 1271 C CA . THR A 1 165 ? 12.369 -7.572 17.479 1.00 38.66 165 THR A CA 1
ATOM 1272 C C . THR A 1 165 ? 12.819 -6.119 17.749 1.00 38.66 165 THR A C 1
ATOM 1274 O O . THR A 1 165 ? 12.433 -5.546 18.768 1.00 38.66 165 THR A O 1
ATOM 1277 N N . SER A 1 166 ? 13.641 -5.490 16.900 1.00 32.72 166 SER A N 1
ATOM 1278 C CA . SER A 1 166 ? 14.394 -4.279 17.270 1.00 32.72 166 SER A CA 1
ATOM 1279 C C . SER A 1 166 ? 14.277 -3.056 16.355 1.00 32.72 166 SER A C 1
ATOM 1281 O O . SER A 1 166 ? 14.911 -2.044 16.663 1.00 32.72 166 SER A O 1
ATOM 1283 N N . LEU A 1 167 ? 13.458 -3.057 15.297 1.00 32.19 167 LEU A N 1
ATOM 1284 C CA . LEU A 1 167 ? 13.228 -1.822 14.535 1.00 32.19 167 LEU A CA 1
ATOM 1285 C C . LEU A 1 167 ? 12.008 -1.050 15.070 1.00 32.19 167 LEU A C 1
ATOM 1287 O O . LEU A 1 167 ? 10.927 -1.625 15.204 1.00 32.19 167 LEU A O 1
ATOM 1291 N N . PRO A 1 168 ? 12.147 0.257 15.382 1.00 28.84 168 PRO A N 1
ATOM 1292 C CA . PRO A 1 168 ? 11.065 1.082 15.898 1.00 28.84 168 PRO A CA 1
ATOM 1293 C C . PRO A 1 168 ? 10.139 1.463 14.744 1.00 28.84 168 PRO A C 1
ATOM 1295 O O . PRO A 1 168 ? 10.148 2.584 14.240 1.00 28.84 168 PRO A O 1
ATOM 1298 N N . ILE A 1 169 ? 9.331 0.513 14.299 1.00 35.25 169 ILE A N 1
ATOM 1299 C CA . ILE A 1 169 ? 8.157 0.806 13.492 1.00 35.25 169 ILE A CA 1
ATOM 1300 C C . ILE A 1 169 ? 7.053 1.041 14.505 1.00 35.25 169 ILE A C 1
ATOM 1302 O O . ILE A 1 169 ? 6.579 0.098 15.129 1.00 35.25 169 ILE A O 1
ATOM 1306 N N . TYR A 1 170 ? 6.764 2.319 14.743 1.00 31.88 170 TYR A N 1
ATOM 1307 C CA . TYR A 1 170 ? 5.793 2.846 15.701 1.00 31.88 170 TYR A CA 1
ATOM 1308 C C . TYR A 1 170 ? 4.716 1.826 16.116 1.00 31.88 170 TYR A C 1
ATOM 1310 O O . TYR A 1 170 ? 3.735 1.622 15.410 1.00 31.88 170 TYR A O 1
ATOM 1318 N N . HIS A 1 171 ? 4.968 1.187 17.265 1.00 29.50 171 HIS A N 1
ATOM 1319 C CA . HIS A 1 171 ? 4.098 0.304 18.042 1.00 29.50 171 HIS A CA 1
ATOM 1320 C C . HIS A 1 171 ? 3.003 -0.449 17.261 1.00 29.50 171 HIS A C 1
ATOM 1322 O O . HIS A 1 171 ? 1.831 -0.078 17.300 1.00 29.50 171 HIS A O 1
ATOM 1328 N N . LEU A 1 172 ? 3.369 -1.590 16.673 1.00 32.34 172 LEU A N 1
ATOM 1329 C CA . LEU A 1 172 ? 2.469 -2.740 16.566 1.00 32.34 172 LEU A CA 1
ATOM 1330 C C . LEU A 1 172 ? 2.975 -3.800 17.551 1.00 32.34 172 LEU A C 1
ATOM 1332 O O . LEU A 1 172 ? 4.141 -4.187 17.514 1.00 32.34 172 LEU A O 1
ATOM 1336 N N . ALA A 1 173 ? 2.134 -4.179 18.514 1.00 26.44 173 ALA A N 1
ATOM 1337 C CA . ALA A 1 173 ? 2.511 -5.118 19.565 1.00 26.44 173 ALA A CA 1
ATOM 1338 C C . ALA A 1 173 ? 2.867 -6.493 18.965 1.00 26.44 173 ALA A C 1
ATOM 1340 O O . ALA A 1 173 ? 2.151 -6.966 18.079 1.00 26.44 173 ALA A O 1
ATOM 1341 N N . PRO A 1 174 ? 3.936 -7.155 19.443 1.00 31.20 174 PRO A N 1
ATOM 1342 C CA . PRO A 1 174 ? 4.326 -8.462 18.938 1.00 31.20 174 PRO A CA 1
ATOM 1343 C C . PRO A 1 174 ? 3.275 -9.503 19.333 1.00 31.20 174 PRO A C 1
ATOM 1345 O O . PRO A 1 174 ? 2.920 -9.638 20.507 1.00 31.20 174 PRO A O 1
ATOM 1348 N N . ALA A 1 175 ? 2.783 -10.263 18.356 1.00 32.62 175 ALA A N 1
ATOM 1349 C CA . ALA A 1 175 ? 2.004 -11.458 18.635 1.00 32.62 175 ALA A CA 1
ATOM 1350 C C . ALA A 1 175 ? 2.960 -12.542 19.152 1.00 32.62 175 ALA A C 1
ATOM 1352 O O . ALA A 1 175 ? 3.801 -13.059 18.422 1.00 32.62 175 ALA A O 1
ATOM 1353 N N . HIS A 1 176 ? 2.853 -12.873 20.437 1.00 33.00 176 HIS A N 1
ATOM 1354 C CA . HIS A 1 176 ? 3.517 -14.040 20.999 1.00 33.00 176 HIS A CA 1
ATOM 1355 C C . HIS A 1 176 ? 2.939 -15.312 20.366 1.00 33.00 176 HIS A C 1
ATOM 1357 O O . HIS A 1 176 ? 1.776 -15.632 20.609 1.00 33.00 176 HIS A O 1
ATOM 1363 N N . ASN A 1 177 ? 3.754 -16.026 19.582 1.00 31.61 177 ASN A N 1
ATOM 1364 C CA . ASN A 1 177 ? 4.047 -17.466 19.687 1.00 31.61 177 ASN A CA 1
ATOM 1365 C C . ASN A 1 177 ? 4.466 -18.072 18.332 1.00 31.61 177 ASN A C 1
ATOM 1367 O O . ASN A 1 177 ? 3.800 -17.858 17.330 1.00 31.61 177 ASN A O 1
ATOM 1371 N N . HIS A 1 178 ? 5.480 -18.946 18.413 1.00 31.72 178 HIS A N 1
ATOM 1372 C CA . HIS A 1 178 ? 5.882 -20.000 17.466 1.00 31.72 178 HIS A CA 1
ATOM 1373 C C . HIS A 1 178 ? 6.600 -19.619 16.154 1.00 31.72 178 HIS A C 1
ATOM 1375 O O . HIS A 1 178 ? 5.959 -19.225 15.198 1.00 31.72 178 HIS A O 1
ATOM 1381 N N . LEU A 1 179 ? 7.927 -19.853 16.149 1.00 31.16 179 LEU A N 1
ATOM 1382 C CA . LEU A 1 179 ? 8.805 -20.538 15.163 1.00 31.16 179 LEU A CA 1
ATOM 1383 C C . LEU A 1 179 ? 8.601 -20.424 13.635 1.00 31.16 179 LEU A C 1
ATOM 1385 O O . LEU A 1 179 ? 9.352 -21.072 12.911 1.00 31.16 179 LEU A O 1
ATOM 1389 N N . ASP A 1 180 ? 7.697 -19.594 13.142 1.00 32.81 180 ASP A N 1
ATOM 1390 C CA . ASP A 1 180 ? 7.532 -19.302 11.722 1.00 32.81 180 ASP A CA 1
ATOM 1391 C C . ASP A 1 180 ? 7.855 -17.819 11.500 1.00 32.81 180 ASP A C 1
ATOM 1393 O O . ASP A 1 180 ? 7.278 -16.953 12.159 1.00 32.81 180 ASP A O 1
ATOM 1397 N N . THR A 1 181 ? 8.800 -17.523 10.606 1.00 32.03 181 THR A N 1
ATOM 1398 C CA . THR A 1 181 ? 9.170 -16.158 10.210 1.00 32.03 181 THR A CA 1
ATOM 1399 C C . THR A 1 181 ? 7.917 -15.418 9.728 1.00 32.03 181 THR A C 1
ATOM 1401 O O . THR A 1 181 ? 7.375 -15.717 8.666 1.00 32.03 181 THR A O 1
ATOM 1404 N N . VAL A 1 182 ? 7.406 -14.469 10.511 1.00 37.75 182 VAL A N 1
ATOM 1405 C CA . VAL A 1 182 ? 6.232 -13.668 10.153 1.00 37.75 182 VAL A CA 1
ATOM 1406 C C . VAL A 1 182 ? 6.702 -12.543 9.230 1.00 37.75 182 VAL A C 1
ATOM 1408 O O . VAL A 1 182 ? 7.366 -11.608 9.651 1.00 37.75 182 VAL A O 1
ATOM 1411 N N . LEU A 1 183 ? 6.343 -12.547 7.948 1.00 42.44 183 LEU A N 1
ATOM 1412 C CA . LEU A 1 183 ? 6.528 -11.316 7.170 1.00 42.44 183 LEU A CA 1
ATOM 1413 C C . LEU A 1 183 ? 5.675 -10.202 7.785 1.00 42.44 183 LEU A C 1
ATOM 1415 O O . LEU A 1 183 ? 4.454 -10.349 7.933 1.00 42.44 183 LEU A O 1
ATOM 1419 N N . ILE A 1 184 ? 6.301 -9.082 8.135 1.00 49.22 184 ILE A N 1
ATOM 1420 C CA . ILE A 1 184 ? 5.592 -7.828 8.396 1.00 49.22 184 ILE A CA 1
ATOM 1421 C C . ILE A 1 184 ? 5.896 -6.930 7.213 1.00 49.22 184 ILE A C 1
ATOM 1423 O O . ILE A 1 184 ? 6.851 -6.157 7.223 1.00 49.22 184 ILE A O 1
ATOM 1427 N N . ASP A 1 185 ? 5.080 -7.047 6.175 1.00 58.78 185 ASP A N 1
ATOM 1428 C CA . ASP A 1 185 ? 5.255 -6.207 5.004 1.00 58.78 185 ASP A CA 1
ATOM 1429 C C . ASP A 1 185 ? 4.336 -5.010 5.100 1.00 58.78 185 ASP A C 1
ATOM 1431 O O . ASP A 1 185 ? 3.111 -5.128 5.181 1.00 58.78 185 ASP A O 1
ATOM 1435 N N . ILE A 1 186 ? 4.958 -3.838 5.082 1.00 57.25 186 ILE A N 1
ATOM 1436 C CA . ILE A 1 186 ? 4.259 -2.573 5.207 1.00 57.25 186 ILE A CA 1
ATOM 1437 C C . ILE A 1 186 ? 4.208 -1.933 3.835 1.00 57.25 186 ILE A C 1
ATOM 1439 O O . ILE A 1 186 ? 5.221 -1.484 3.286 1.00 57.25 186 ILE A O 1
ATOM 1443 N N . ILE A 1 187 ? 2.998 -1.833 3.294 1.00 64.50 187 ILE A N 1
ATOM 1444 C CA . ILE A 1 187 ? 2.751 -1.007 2.119 1.00 64.50 187 ILE A CA 1
ATOM 1445 C C . ILE A 1 187 ? 2.574 0.423 2.603 1.00 64.50 187 ILE A C 1
ATOM 1447 O O . ILE A 1 187 ? 1.575 0.750 3.240 1.00 64.50 187 ILE A O 1
ATOM 1451 N N . LYS A 1 188 ? 3.553 1.269 2.288 1.00 68.50 188 LYS A N 1
ATOM 1452 C CA . LYS A 1 188 ? 3.522 2.705 2.546 1.00 68.50 188 LYS A CA 1
ATOM 1453 C C . LYS A 1 188 ? 2.970 3.428 1.328 1.00 68.50 188 LYS A C 1
ATOM 1455 O O . LYS A 1 188 ? 3.579 3.421 0.255 1.00 68.50 188 LYS A O 1
ATOM 1460 N N . ILE A 1 189 ? 1.825 4.066 1.519 1.00 67.62 189 ILE A N 1
ATOM 1461 C CA . ILE A 1 189 ? 1.131 4.853 0.511 1.00 67.62 189 ILE A CA 1
ATOM 1462 C C . ILE A 1 189 ? 1.119 6.314 0.951 1.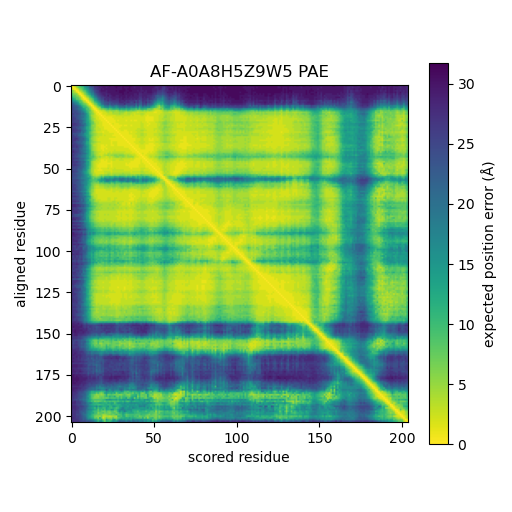00 67.62 189 ILE A C 1
ATOM 1464 O O . ILE A 1 189 ? 0.663 6.651 2.043 1.00 67.62 189 ILE A O 1
ATOM 1468 N N . TYR A 1 190 ? 1.626 7.183 0.087 1.00 66.81 190 TYR A N 1
ATOM 1469 C CA . TYR A 1 190 ? 1.630 8.624 0.283 1.00 66.81 190 TYR A CA 1
ATOM 1470 C C . TYR A 1 190 ? 0.442 9.227 -0.464 1.00 66.81 190 TYR A C 1
ATOM 1472 O O . TYR A 1 190 ? 0.324 9.071 -1.681 1.00 66.81 190 TYR A O 1
ATOM 1480 N N . CYS A 1 191 ? -0.459 9.885 0.259 1.00 62.59 191 CYS A N 1
ATOM 1481 C CA . CYS A 1 191 ? -1.747 10.314 -0.284 1.00 62.59 191 CYS A CA 1
ATOM 1482 C C . CYS A 1 191 ? -2.159 11.698 0.212 1.00 62.59 191 CYS A C 1
ATOM 1484 O O . CYS A 1 191 ? -1.782 12.116 1.308 1.00 62.59 191 CYS A O 1
ATOM 1486 N N . GLN A 1 192 ? -3.002 12.366 -0.576 1.00 65.12 192 GLN A N 1
ATOM 1487 C CA . GLN A 1 192 ? -3.750 13.538 -0.136 1.00 65.12 192 GLN A CA 1
ATOM 1488 C C . GLN A 1 192 ? -4.934 13.126 0.747 1.00 65.12 192 GLN A C 1
ATOM 1490 O O . GLN A 1 192 ? -5.710 12.226 0.415 1.00 65.12 192 GLN A O 1
ATOM 1495 N N . VAL A 1 193 ? -5.085 13.825 1.871 1.00 57.34 193 VAL A N 1
ATOM 1496 C CA . VAL A 1 193 ? -6.074 13.513 2.912 1.00 57.34 193 VAL A CA 1
ATOM 1497 C C . VAL A 1 193 ? -7.502 13.815 2.489 1.00 57.34 193 VAL A C 1
ATOM 1499 O O . VAL A 1 193 ? -8.391 13.031 2.776 1.00 57.34 193 VAL A O 1
ATOM 1502 N N . GLU A 1 194 ? -7.741 14.913 1.774 1.00 59.72 194 GLU A N 1
ATOM 1503 C CA . GLU A 1 194 ? -9.103 15.352 1.426 1.00 59.72 194 GLU A CA 1
ATOM 1504 C C . GLU A 1 194 ? -9.879 14.323 0.582 1.00 59.72 194 GLU A C 1
ATOM 1506 O O . GLU A 1 194 ? -11.107 14.282 0.626 1.00 59.72 194 GLU A O 1
ATOM 1511 N N . ARG A 1 195 ? -9.170 13.459 -0.158 1.00 55.59 195 ARG A N 1
ATOM 1512 C CA . ARG A 1 195 ? -9.753 12.352 -0.933 1.00 55.59 195 ARG A CA 1
ATOM 1513 C C . ARG A 1 195 ? -9.965 11.079 -0.133 1.00 55.59 195 ARG A C 1
ATOM 1515 O O . ARG A 1 195 ? -10.880 10.315 -0.437 1.00 55.59 195 ARG A O 1
ATOM 1522 N N . LEU A 1 196 ? -9.127 10.841 0.868 1.00 59.41 196 LEU A N 1
ATOM 1523 C CA . LEU A 1 196 ? -9.285 9.729 1.787 1.00 59.41 196 LEU A CA 1
ATOM 1524 C C . LEU A 1 196 ? -10.201 10.182 2.910 1.00 59.41 196 LEU A C 1
ATOM 1526 O O . LEU A 1 196 ? -9.773 10.855 3.840 1.00 59.41 196 LEU A O 1
ATOM 1530 N N . CYS A 1 197 ? -11.476 9.804 2.837 1.00 61.75 197 CYS A N 1
ATOM 1531 C CA . CYS A 1 197 ? -12.401 10.073 3.928 1.00 61.75 197 CYS A CA 1
ATOM 1532 C C . CYS A 1 197 ? -11.947 9.281 5.169 1.00 61.75 197 CYS A C 1
ATOM 1534 O O . CYS A 1 197 ? -12.334 8.129 5.359 1.00 61.75 197 CYS A O 1
ATOM 1536 N N . ILE A 1 198 ? -11.099 9.905 5.995 1.00 64.88 198 ILE A N 1
ATOM 1537 C CA . ILE A 1 198 ? -10.574 9.362 7.254 1.00 64.88 198 ILE A CA 1
ATOM 1538 C C . ILE A 1 198 ? -11.731 8.898 8.122 1.00 64.88 198 ILE A C 1
ATOM 1540 O O . ILE A 1 198 ? -11.678 7.814 8.695 1.00 64.88 198 ILE A O 1
ATOM 1544 N N . GLU A 1 199 ? -12.791 9.705 8.179 1.00 61.25 199 GLU A N 1
ATOM 1545 C CA . GLU A 1 199 ? -14.008 9.337 8.883 1.00 61.25 199 GLU A CA 1
ATOM 1546 C C . GLU A 1 199 ? -14.527 8.002 8.360 1.00 61.25 199 GLU A C 1
ATOM 1548 O O . GLU A 1 199 ? -14.691 7.092 9.155 1.00 61.25 199 GLU A O 1
ATOM 1553 N N . SER A 1 200 ? -14.672 7.815 7.044 1.00 66.25 200 SER A N 1
ATOM 1554 C CA . SER A 1 200 ? -15.144 6.546 6.470 1.00 66.25 200 SER A CA 1
ATOM 1555 C C . SER A 1 200 ? -14.218 5.356 6.727 1.00 66.25 200 SER A C 1
ATOM 1557 O O . SER A 1 200 ? -14.732 4.250 6.836 1.00 66.25 200 SER A O 1
ATOM 1559 N N . LEU A 1 201 ? -12.898 5.559 6.816 1.00 69.62 201 LEU A N 1
ATOM 1560 C CA . LEU A 1 201 ? -11.902 4.516 7.123 1.00 69.62 201 LEU A CA 1
ATOM 1561 C C . LEU A 1 201 ? -11.910 4.096 8.593 1.00 69.62 201 LEU A C 1
ATOM 1563 O O . LEU A 1 201 ? -11.708 2.923 8.904 1.00 69.62 201 LEU A O 1
ATOM 1567 N N . MET A 1 202 ? -12.105 5.063 9.488 1.00 74.56 202 MET A N 1
ATOM 1568 C CA . MET A 1 202 ? -11.881 4.895 10.923 1.00 74.56 202 MET A CA 1
ATOM 1569 C C . MET A 1 202 ? -13.176 4.838 11.745 1.00 74.56 202 MET A C 1
ATOM 1571 O O . MET A 1 202 ? -13.108 4.544 12.937 1.00 74.56 202 MET A O 1
ATOM 1575 N N . THR A 1 203 ? -14.349 5.108 11.155 1.00 63.50 203 THR A N 1
ATOM 1576 C CA . THR A 1 203 ? -15.638 5.016 11.866 1.00 63.50 203 THR A CA 1
ATOM 1577 C C . THR A 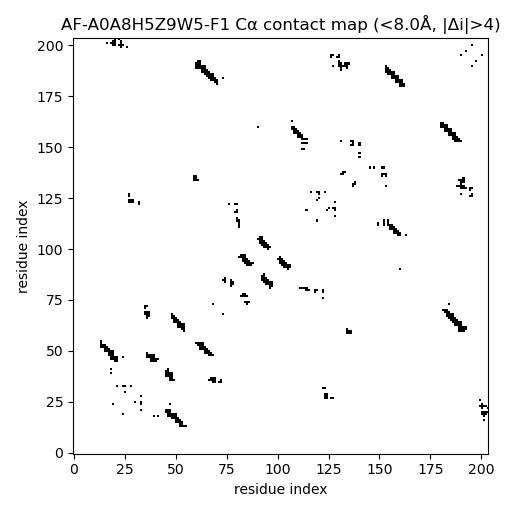1 203 ? -16.046 3.574 12.144 1.00 63.50 203 THR A C 1
ATOM 1579 O O . THR A 1 203 ? -15.937 2.701 11.278 1.00 63.50 203 THR A O 1
ATOM 1582 N N . VAL A 1 204 ? -16.527 3.391 13.377 1.00 45.53 204 VAL A N 1
ATOM 1583 C CA . VAL A 1 204 ? -17.250 2.234 13.924 1.00 45.53 204 VAL A CA 1
ATOM 1584 C C . VAL A 1 204 ? -18.664 2.188 13.356 1.00 45.53 204 VAL A C 1
ATOM 1586 O O . VAL A 1 204 ? -19.301 3.267 13.319 1.00 45.53 204 VAL A O 1
#

Sequence (204 aa):
ISPTDSNLPTVQEQPVLQNASLQGIVKIFDAYMCNAIRRVNVDGESKAAISMIFPGWGGLVDCLMSLDVCEWGIAQLSMALFNAKVEWTEHILHVVLENGMKLTTESSEVTLKGVEDKVINKVFGSEIYHAIAECAMRRREMAEGRDLPCLLFPLTVIFIDSDITSLPIYHLAPAHNHLDTVLIDIIKIYCQVERLCIESLMTV

Radius of gyration: 18.54 Å; Cα contacts (8 Å, |Δi|>4): 348; chains: 1; bounding box: 44×50×54 Å

Foldseek 3Di:
DDDDDDPDPPPPDFDKDFFWALQLLVVFAPPLVSQFFDWDQDPNDTTGGKMKTQDPPPDLFRIKIKTWGFPVSCQVCCCLFQVWGWDDDPCWIWTAHPVRDIDIDNDQKDKDADGDLVSCCVHRNDLLSVQQCVGSLNVVDVVVDPPDPGDRGQKMKMWGFPVPPDDCPPDDDDDDDDDDGGIGIIIIGGGHVVSSPVCSGHPD

Mean predicted aligned error: 11.52 Å

Solvent-accessible surface area (backbone atoms only — not comparable to full-atom values): 11683 Å² total; per-residue (Å²): 139,81,87,77,81,77,84,68,80,76,80,72,81,60,63,66,50,70,50,24,24,60,73,17,42,60,76,46,31,50,77,66,49,59,63,25,39,30,74,41,77,56,98,88,40,77,22,30,40,33,34,37,38,40,59,87,72,85,56,54,50,57,23,44,36,36,38,34,35,34,63,78,38,45,47,54,44,38,34,66,53,65,44,22,49,60,47,77,55,96,76,29,41,36,40,35,35,79,90,66,52,70,49,75,39,76,58,61,62,48,77,52,69,78,59,52,69,74,44,46,29,70,67,43,24,66,58,52,35,49,15,28,60,69,12,56,41,41,49,47,50,67,72,66,43,91,79,60,82,85,77,68,56,48,48,36,41,34,45,31,54,50,85,58,88,77,71,91,64,84,85,70,83,81,82,91,76,75,103,61,85,46,57,53,30,37,40,38,36,37,24,30,52,92,68,48,56,58,62,56,32,57,45,130

Organism: Cochliobolus sativus (NCBI:txid45130)

pLDDT: mean 71.04, std 19.05, range [26.44, 93.19]

Secondary structure (DSSP, 8-state):
-------PPP-----EEEEE-HHHHHTTS-HHHHHHBPEEEETTEEEEEEEEE--SS--S-SEEEEEEE-HHHHHHHHHHHHSEEEEEETTEEEEEETTS-EEEE--SEEEEE---HHHHHHHHHHHHHHHHHHSHHHHHHHHHGGGS-S---SEEEEEEBTT-TT---TT-------SS--B-EEEEEEE-GGGS-HHHHH--